Protein AF-A0A2I0QP39-F1 (afdb_monomer)

Nearest PDB structures (foldseek):
  2h18-assembly1_A  TM=4.567E-01  e=7.850E-03  Homo sapiens
  7xp5-assembly1_A  TM=3.248E-01  e=1.687E-01  Homo sapiens

Radius of gyration: 17.09 Å; Cα contacts (8 Å, |Δi|>4): 300; chains: 1; bounding box: 46×35×45 Å

pLDDT: mean 78.85, std 11.52, range [40.78, 92.69]

Sequence (200 aa):
MNQNFVKNLIIVEGNSDEEILKEILEKEGFQERKEESKETFIRGNFQFFVFLPSKASKGGKSQVFKYIDKTVYGDIGEYKNIILLVDYDNSKKEEDELKSKIDKINIKIKNKKDCRIQVCFAKQEIEAWLFGCFDNIIKDHPDPDKVTKPSETLENYYRKKLNATYNKTVDGKIIAKRNKLEHFRYSKSFKNFEKILENL

Secondary structure (DSSP, 8-state):
-----EEEEEE-SSHHHHHHHHHHHHHTTPEEEEETTEEEEEETTEEEEEE-S-SSS---HHHHHHHHHHHTTTTGGG-SEEEEEEE--S-HHHHHHHHHHHHHHHHHHHTT-S-EEEEEEESSHHHHHHHHT-HHHHTT-S-GGG-S-HHHHHHHHHHHHHSS---IIIIIHHHHHHS-HHHHTTSHHHHHHHHHHHT-

Solvent-accessible surface area (backbone atoms only — not comparable to full-atom values): 11017 Å² total; per-residue (Å²): 131,87,80,83,55,51,33,30,38,37,38,36,44,39,74,46,53,47,54,27,46,50,43,48,42,44,73,75,62,30,44,81,44,94,48,103,86,47,53,30,35,37,48,92,62,36,33,35,34,58,43,64,71,42,90,87,48,91,46,39,69,71,42,49,51,50,42,51,69,58,38,70,76,72,61,55,80,67,26,48,35,37,38,38,48,49,64,28,85,85,36,70,67,50,47,52,54,51,51,54,50,51,51,57,49,48,62,61,38,64,80,74,45,92,46,46,81,44,74,53,72,31,52,48,46,66,47,14,28,60,47,26,61,34,69,80,55,30,74,82,41,74,51,30,63,70,49,88,52,44,65,63,51,49,30,52,47,29,40,76,75,66,74,38,83,67,43,61,65,64,49,41,36,50,51,41,61,75,49,60,72,75,32,30,58,50,8,63,59,45,47,52,51,51,51,50,70,71,72,106

Foldseek 3Di:
DDQQAQEEEEEEFAPLLLLLVVLVLVLVVWDWDDDPPFTWTDDDRHIYTYDYLDPPDGGHPVSVLVCLVVCLPPCQQSHQEYEYEHADQLDPVSVVVVVVSQVVSCVSVVVPHNHYYHYQYANRQLLLLLLLLDPVSCVVVQESRPPNCSQVVVQVCCCVPVVDGDDSNPVSSVSSNPGHLVSSVSYPSSVVVSVVVVVD

Mean predicted aligned error: 7.65 Å

Structure (mmCIF, N/CA/C/O backbone):
data_AF-A0A2I0QP39-F1
#
_entry.id   AF-A0A2I0QP39-F1
#
loop_
_atom_site.group_PDB
_atom_site.id
_atom_site.type_symbol
_atom_site.label_atom_id
_atom_site.label_alt_id
_atom_site.label_comp_id
_atom_site.label_asym_id
_atom_site.label_entity_id
_atom_site.label_seq_id
_atom_site.pdbx_PDB_ins_code
_atom_site.Cartn_x
_atom_site.Cartn_y
_atom_site.Cartn_z
_atom_site.occupancy
_atom_site.B_iso_or_equiv
_atom_site.auth_seq_id
_atom_site.auth_comp_id
_atom_site.auth_asym_id
_atom_site.auth_atom_id
_atom_site.pdbx_PDB_model_num
ATOM 1 N N . MET A 1 1 ? -27.630 18.041 6.151 1.00 40.78 1 MET A N 1
ATOM 2 C CA . MET A 1 1 ? -27.763 16.685 6.727 1.00 40.78 1 MET A CA 1
ATOM 3 C C . MET A 1 1 ? -26.360 16.144 6.933 1.00 40.78 1 MET A C 1
ATOM 5 O O . MET A 1 1 ? -25.632 16.064 5.952 1.00 40.78 1 MET A O 1
ATOM 9 N N . ASN A 1 2 ? -25.957 15.835 8.167 1.00 50.34 2 ASN A N 1
ATOM 10 C CA . ASN A 1 2 ? -24.684 15.154 8.408 1.00 50.34 2 ASN A CA 1
ATOM 11 C C . ASN A 1 2 ? -24.853 13.697 7.969 1.00 50.34 2 ASN A C 1
ATOM 13 O O . ASN A 1 2 ? -25.593 12.948 8.602 1.00 50.34 2 ASN A O 1
ATOM 17 N N . GLN A 1 3 ? -24.235 13.311 6.852 1.00 64.50 3 GLN A N 1
ATOM 18 C CA . GLN A 1 3 ? -24.112 11.898 6.503 1.00 64.50 3 GLN A CA 1
ATOM 19 C C . GLN A 1 3 ? -23.247 11.222 7.572 1.00 64.50 3 GLN A C 1
ATOM 21 O O . GLN A 1 3 ? -22.109 11.625 7.800 1.00 64.50 3 GLN A O 1
ATOM 26 N N . ASN A 1 4 ? -23.796 10.205 8.238 1.00 79.94 4 ASN A N 1
ATOM 27 C CA . ASN A 1 4 ? -23.022 9.352 9.132 1.00 79.94 4 ASN A CA 1
ATOM 28 C C . ASN A 1 4 ? -22.201 8.384 8.278 1.00 79.94 4 ASN A C 1
ATOM 30 O O . ASN A 1 4 ? -22.722 7.373 7.808 1.00 79.94 4 ASN A O 1
ATOM 34 N N . PHE A 1 5 ? -20.933 8.715 8.053 1.00 85.38 5 PHE A N 1
ATOM 35 C CA . PHE A 1 5 ? -20.010 7.833 7.351 1.00 85.38 5 PHE A CA 1
ATOM 36 C C . PHE A 1 5 ? -19.530 6.690 8.246 1.00 85.38 5 PHE A C 1
ATOM 38 O O . PHE A 1 5 ? -19.272 6.872 9.439 1.00 85.38 5 PHE A O 1
ATOM 45 N N . VAL A 1 6 ? -19.333 5.518 7.642 1.00 86.88 6 VAL A N 1
ATOM 46 C CA . VAL A 1 6 ? -18.533 4.450 8.244 1.00 86.88 6 VAL A CA 1
ATOM 47 C C . VAL A 1 6 ? -17.067 4.840 8.084 1.00 86.88 6 VAL A C 1
ATOM 49 O O . VAL A 1 6 ? -16.529 4.837 6.975 1.00 86.88 6 VAL A O 1
ATOM 52 N N . LYS A 1 7 ? -16.433 5.219 9.196 1.00 87.06 7 LYS A N 1
ATOM 53 C CA . LYS A 1 7 ? -15.039 5.667 9.218 1.00 87.06 7 LYS A CA 1
ATOM 54 C C . LYS A 1 7 ? -14.086 4.474 9.172 1.00 87.06 7 LYS A C 1
ATOM 56 O O . LYS A 1 7 ? -14.200 3.554 9.980 1.00 87.06 7 LYS A O 1
ATOM 61 N N . ASN A 1 8 ? -13.107 4.524 8.282 1.00 87.12 8 ASN A N 1
ATOM 62 C CA . ASN A 1 8 ? -12.030 3.553 8.133 1.00 87.12 8 ASN A CA 1
ATOM 63 C C . ASN A 1 8 ? -10.685 4.287 8.125 1.00 87.12 8 ASN A C 1
ATOM 65 O O . ASN A 1 8 ? -10.598 5.424 7.670 1.00 87.12 8 ASN A O 1
ATOM 69 N N . LEU A 1 9 ? -9.633 3.646 8.614 1.00 85.81 9 LEU A N 1
ATOM 70 C CA . LEU A 1 9 ? -8.285 4.211 8.659 1.00 85.81 9 LEU A CA 1
ATOM 71 C C . LEU A 1 9 ? -7.343 3.330 7.844 1.00 85.81 9 LEU A C 1
ATOM 73 O O . LEU A 1 9 ? -7.313 2.124 8.061 1.00 85.81 9 LEU A O 1
ATOM 77 N N . ILE A 1 10 ? -6.560 3.920 6.947 1.00 87.00 10 ILE A N 1
ATOM 78 C CA . ILE A 1 10 ? -5.439 3.257 6.279 1.00 87.00 10 ILE A CA 1
ATOM 79 C C . ILE A 1 10 ? -4.153 3.881 6.807 1.00 87.00 10 ILE A C 1
ATOM 81 O O . ILE A 1 10 ? -3.990 5.099 6.765 1.00 87.00 10 ILE A O 1
ATOM 85 N N . ILE A 1 11 ? -3.245 3.055 7.318 1.00 83.19 11 ILE A N 1
ATOM 86 C CA . ILE A 1 11 ? -1.945 3.494 7.824 1.00 83.19 11 ILE A CA 1
ATOM 87 C C . ILE A 1 11 ? -0.861 2.986 6.882 1.00 83.19 11 ILE A C 1
ATOM 89 O O . ILE A 1 11 ? -0.798 1.787 6.608 1.00 83.19 11 ILE A O 1
ATOM 93 N N . VAL A 1 12 ? -0.010 3.902 6.424 1.00 83.00 12 VAL A N 1
ATOM 94 C CA . VAL A 1 12 ? 1.112 3.632 5.513 1.00 83.00 12 VAL A CA 1
ATOM 95 C C . VAL A 1 12 ? 2.451 3.963 6.173 1.00 83.00 12 VAL A C 1
ATOM 97 O O . VAL A 1 12 ? 2.505 4.725 7.143 1.00 83.00 12 VAL A O 1
ATOM 100 N N . GLU A 1 13 ? 3.541 3.378 5.673 1.00 78.38 13 GLU A N 1
ATOM 101 C CA . GLU A 1 13 ? 4.876 3.534 6.260 1.00 78.38 13 GLU A CA 1
ATOM 102 C C . GLU A 1 13 ? 5.578 4.831 5.837 1.00 78.38 13 GLU A C 1
ATOM 104 O O . GLU A 1 13 ? 6.183 5.498 6.685 1.00 78.38 13 GLU A O 1
ATOM 109 N N . GLY A 1 14 ? 5.511 5.187 4.551 1.00 81.06 14 GLY A N 1
ATOM 110 C CA . GLY A 1 14 ? 6.258 6.308 3.979 1.00 81.06 14 GLY A CA 1
ATOM 111 C C . GLY A 1 14 ? 5.428 7.262 3.117 1.00 81.06 14 GLY A C 1
ATOM 112 O O . GLY A 1 14 ? 4.390 6.899 2.572 1.00 81.06 14 GLY A O 1
ATOM 113 N N . ASN A 1 15 ? 5.944 8.485 2.933 1.00 83.12 15 ASN A N 1
ATOM 114 C CA . ASN A 1 15 ? 5.341 9.517 2.070 1.00 83.12 15 ASN A CA 1
ATOM 115 C C . ASN A 1 15 ? 5.080 9.012 0.639 1.00 83.12 15 ASN A C 1
ATOM 117 O O . ASN A 1 15 ? 4.078 9.357 0.025 1.00 83.12 15 ASN A O 1
ATOM 121 N N . SER A 1 16 ? 5.999 8.215 0.082 1.00 86.00 16 SER A N 1
ATOM 122 C CA . SER A 1 16 ? 5.834 7.644 -1.258 1.00 86.00 16 SER A CA 1
ATOM 123 C C . SER A 1 16 ? 4.628 6.717 -1.337 1.00 86.00 16 SER A C 1
ATOM 125 O O . SER A 1 16 ? 3.907 6.735 -2.326 1.00 86.00 16 SER A O 1
ATOM 127 N N . ASP A 1 17 ? 4.415 5.917 -0.296 1.00 86.81 17 ASP A N 1
ATOM 128 C CA . ASP A 1 17 ? 3.359 4.908 -0.249 1.00 86.81 17 ASP A CA 1
ATOM 129 C C . ASP A 1 17 ? 2.009 5.596 -0.130 1.00 86.81 17 ASP A C 1
ATOM 131 O O . ASP A 1 17 ? 1.069 5.217 -0.817 1.00 86.81 17 ASP A O 1
ATOM 135 N N . GLU A 1 18 ? 1.956 6.655 0.685 1.00 86.75 18 GLU A N 1
ATOM 136 C CA . GLU A 1 18 ? 0.819 7.563 0.790 1.00 86.75 18 GLU A CA 1
ATOM 137 C C . GLU A 1 18 ? 0.436 8.097 -0.596 1.00 86.75 18 GLU A C 1
ATOM 139 O O . GLU A 1 18 ? -0.671 7.852 -1.059 1.00 86.75 18 GLU A O 1
ATOM 144 N N . GLU A 1 19 ? 1.361 8.750 -1.305 1.00 88.25 19 GLU A N 1
ATOM 145 C CA . GLU A 1 19 ? 1.095 9.344 -2.623 1.00 88.25 19 GLU A CA 1
ATOM 146 C C . GLU A 1 19 ? 0.688 8.314 -3.687 1.00 88.25 19 GLU A C 1
ATOM 148 O O . GLU A 1 19 ? -0.198 8.584 -4.498 1.00 88.25 19 GLU A O 1
ATOM 153 N N . ILE A 1 20 ? 1.309 7.132 -3.690 1.00 90.50 20 ILE A N 1
ATOM 154 C CA . ILE A 1 20 ? 0.964 6.045 -4.617 1.00 90.50 20 ILE A CA 1
ATOM 155 C C . ILE A 1 20 ? -0.424 5.484 -4.298 1.00 90.50 20 ILE A C 1
ATOM 157 O O . ILE A 1 20 ? -1.222 5.251 -5.208 1.00 90.50 20 ILE A O 1
ATOM 161 N N . LEU A 1 21 ? -0.732 5.296 -3.014 1.00 89.81 21 LEU A N 1
ATOM 162 C CA . LEU A 1 21 ? -2.026 4.802 -2.565 1.00 89.81 21 LEU A CA 1
ATOM 163 C C . LEU A 1 21 ? -3.158 5.754 -2.960 1.00 89.81 21 LEU A C 1
ATOM 165 O O . LEU A 1 21 ? -4.212 5.276 -3.368 1.00 89.81 21 LEU A O 1
ATOM 169 N N . LYS A 1 22 ? -2.957 7.076 -2.898 1.00 89.44 22 LYS A N 1
ATOM 170 C CA . LYS A 1 22 ? -3.973 8.055 -3.338 1.00 89.44 22 LYS A CA 1
ATOM 171 C C . LYS A 1 22 ? -4.373 7.840 -4.791 1.00 89.44 22 LYS A C 1
ATOM 173 O O . LYS A 1 22 ? -5.557 7.726 -5.086 1.00 89.44 22 LYS A O 1
ATOM 178 N N . GLU A 1 23 ? -3.388 7.716 -5.681 1.00 91.31 23 GLU A N 1
ATOM 179 C CA . GLU A 1 23 ? -3.634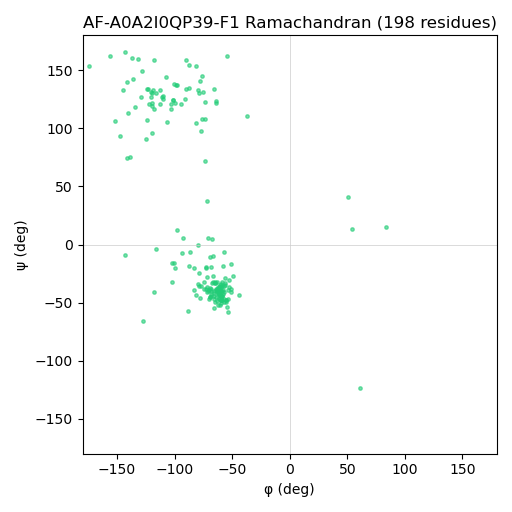 7.486 -7.112 1.00 91.31 23 GLU A CA 1
ATOM 180 C C . GLU A 1 23 ? -4.394 6.168 -7.346 1.00 91.31 23 GLU A C 1
ATOM 182 O O . GLU A 1 23 ? -5.229 6.073 -8.245 1.00 91.31 23 GLU A O 1
ATOM 187 N N . ILE A 1 24 ? -4.134 5.144 -6.527 1.00 90.62 24 ILE A N 1
ATOM 188 C CA . ILE A 1 24 ? -4.859 3.867 -6.566 1.00 90.62 24 ILE A CA 1
ATOM 189 C C . ILE A 1 24 ? -6.299 4.033 -6.062 1.00 90.62 24 ILE A C 1
ATOM 191 O O . ILE A 1 24 ? -7.228 3.569 -6.721 1.00 90.62 24 ILE A O 1
ATOM 195 N N . LEU A 1 25 ? -6.509 4.708 -4.930 1.00 90.25 25 LEU A N 1
ATOM 196 C CA . LEU A 1 25 ? -7.843 4.943 -4.369 1.00 90.25 25 LEU A CA 1
ATOM 197 C C . LEU A 1 25 ? -8.718 5.757 -5.331 1.00 90.25 25 LEU A C 1
ATOM 199 O O . LEU A 1 25 ? -9.873 5.408 -5.558 1.00 90.25 25 LEU A O 1
ATOM 203 N N . GLU A 1 26 ? -8.183 6.793 -5.970 1.00 90.38 26 GLU A N 1
ATOM 204 C CA . GLU A 1 26 ? -8.934 7.547 -6.982 1.00 90.38 26 GLU A CA 1
ATOM 205 C C . GLU A 1 26 ? -9.389 6.655 -8.147 1.00 90.38 26 GLU A C 1
ATOM 207 O O . GLU A 1 26 ? -10.530 6.753 -8.606 1.00 90.38 26 GLU A O 1
ATOM 212 N N . LYS A 1 27 ? -8.540 5.719 -8.592 1.00 90.06 27 LYS A N 1
ATOM 213 C CA . LYS A 1 27 ? -8.901 4.743 -9.634 1.00 90.06 27 LYS A CA 1
ATOM 214 C C . LYS A 1 27 ? -9.963 3.747 -9.186 1.00 90.06 27 LYS A C 1
ATOM 216 O O . LYS A 1 27 ? -10.789 3.351 -10.002 1.00 90.06 27 LYS A O 1
ATOM 221 N N . GLU A 1 28 ? -9.964 3.380 -7.909 1.00 86.69 28 GLU A N 1
ATOM 222 C CA . GLU A 1 28 ? -10.998 2.566 -7.249 1.00 86.69 28 GLU A CA 1
ATOM 223 C C . GLU A 1 28 ? -12.335 3.319 -7.057 1.00 86.69 28 GLU A C 1
ATOM 225 O O . GLU A 1 28 ? -13.272 2.814 -6.424 1.00 86.69 28 GLU A O 1
ATOM 230 N N . GLY A 1 29 ? -12.439 4.538 -7.601 1.00 87.44 29 GLY A N 1
ATOM 231 C CA . GLY A 1 29 ? -13.645 5.361 -7.593 1.00 87.44 29 GLY A CA 1
ATOM 232 C C . GLY A 1 29 ? -13.833 6.170 -6.313 1.00 87.44 29 GLY A C 1
ATOM 233 O O . GLY A 1 29 ? -14.935 6.665 -6.067 1.00 87.44 29 GLY A O 1
ATOM 234 N N . PHE A 1 30 ? -12.795 6.300 -5.484 1.00 89.50 30 PHE A N 1
ATOM 235 C CA . PHE A 1 30 ? -12.841 7.164 -4.313 1.00 89.50 30 PHE A CA 1
ATOM 236 C C . PHE A 1 30 ? -12.662 8.630 -4.705 1.00 89.50 30 PHE A C 1
ATOM 238 O O . PHE A 1 30 ? -11.846 8.974 -5.554 1.00 89.50 30 PHE A O 1
ATOM 245 N N . GLN A 1 31 ? -13.409 9.510 -4.045 1.00 88.31 31 GLN A N 1
ATOM 246 C CA . GLN A 1 31 ? -13.281 10.954 -4.206 1.00 88.31 31 GLN A CA 1
ATOM 247 C C . GLN A 1 31 ? -12.499 11.538 -3.033 1.00 88.31 31 GLN A C 1
ATOM 249 O O . GLN A 1 31 ? -12.894 11.357 -1.878 1.00 88.31 31 GLN A O 1
ATOM 254 N N . GLU A 1 32 ? -11.413 12.252 -3.326 1.00 86.38 32 GLU A N 1
ATOM 255 C CA . GLU A 1 32 ? -10.667 13.000 -2.315 1.00 86.38 32 GLU A CA 1
ATOM 256 C C . GLU A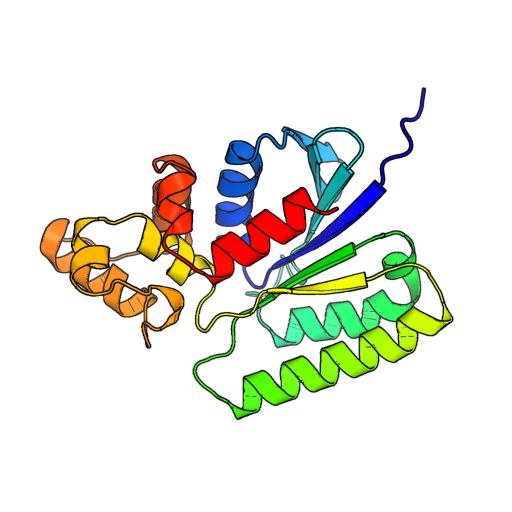 1 32 ? -11.529 14.151 -1.760 1.00 86.38 32 GLU A C 1
ATOM 258 O O . GLU A 1 32 ? -12.143 14.927 -2.499 1.00 86.38 32 GLU A O 1
ATOM 263 N N . ARG A 1 33 ? -11.550 14.288 -0.434 1.00 83.19 33 ARG A N 1
ATOM 264 C CA . ARG A 1 33 ? -12.023 15.470 0.284 1.00 83.19 33 ARG A CA 1
ATOM 265 C C . ARG A 1 33 ? -10.904 16.030 1.144 1.00 83.19 33 ARG A C 1
ATOM 267 O O . ARG A 1 33 ? -10.332 15.341 1.988 1.00 83.19 33 ARG A O 1
ATOM 274 N N . LYS A 1 34 ? -10.642 17.322 0.963 1.00 71.00 34 LYS A N 1
ATOM 275 C CA . LYS A 1 34 ? -9.700 18.070 1.792 1.00 71.00 34 LYS A CA 1
ATOM 276 C C . LYS A 1 34 ? -10.395 18.494 3.083 1.00 71.00 34 LYS A C 1
ATOM 278 O O . LYS A 1 34 ? -11.199 19.421 3.071 1.00 71.00 34 LYS A O 1
ATOM 283 N N . GLU A 1 35 ? -10.085 17.808 4.177 1.00 67.12 35 GLU A N 1
ATOM 284 C CA . GLU A 1 35 ? -10.435 18.219 5.540 1.00 67.12 35 GLU A CA 1
ATOM 285 C C . GLU A 1 35 ? -9.162 18.699 6.260 1.00 67.12 35 GLU A C 1
ATOM 287 O O . GLU A 1 35 ? -8.077 18.167 6.030 1.00 67.12 35 GLU A O 1
ATOM 292 N N . GLU A 1 36 ? -9.282 19.717 7.120 1.00 55.94 36 GLU A N 1
ATOM 293 C CA . GLU A 1 36 ? -8.192 20.585 7.623 1.00 55.94 36 GLU A CA 1
ATOM 294 C C . GLU A 1 36 ? -7.016 19.881 8.341 1.00 55.94 36 GLU A C 1
ATOM 296 O O . GLU A 1 36 ? -6.017 20.525 8.655 1.00 55.94 36 GLU A O 1
ATOM 301 N N . SER A 1 37 ? -7.081 18.567 8.590 1.00 56.59 37 SER A N 1
ATOM 302 C CA . SER A 1 37 ? -5.998 17.819 9.252 1.00 56.59 37 SER A CA 1
ATOM 303 C C . SER A 1 37 ? -5.744 16.393 8.745 1.00 56.59 37 SER A C 1
ATOM 305 O O . SER A 1 37 ? -4.736 15.795 9.134 1.00 56.59 37 SER A O 1
ATOM 307 N N . LYS A 1 38 ? -6.609 15.831 7.888 1.00 64.31 38 LYS A N 1
ATOM 308 C CA . LYS A 1 38 ? -6.493 14.448 7.398 1.00 64.31 38 LYS A CA 1
ATOM 309 C C . LYS A 1 38 ? -6.965 14.347 5.954 1.00 64.31 38 LYS A C 1
ATOM 311 O O . LYS A 1 38 ? -8.039 14.833 5.601 1.00 64.31 38 LYS A O 1
ATOM 316 N N . GLU A 1 39 ? -6.173 13.672 5.136 1.00 74.88 39 GLU A N 1
ATOM 317 C CA . GLU A 1 39 ? -6.568 13.360 3.769 1.00 74.88 39 GLU A CA 1
ATOM 318 C C . GLU A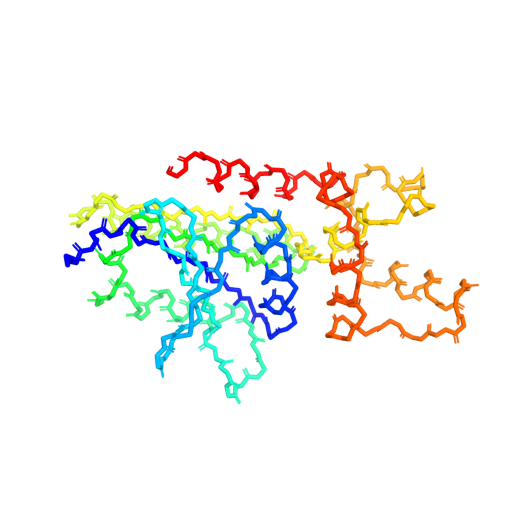 1 39 ? -7.623 12.265 3.798 1.00 74.88 39 GLU A C 1
ATOM 320 O O . GLU A 1 39 ? -7.440 11.199 4.398 1.00 74.88 39 GLU A O 1
ATOM 325 N N . THR A 1 40 ? -8.764 12.585 3.201 1.00 84.69 40 THR A N 1
ATOM 326 C CA . THR A 1 40 ? -9.989 11.815 3.348 1.00 84.69 40 THR A CA 1
ATOM 327 C C . THR A 1 40 ? -10.478 11.382 1.976 1.00 84.69 40 THR A C 1
ATOM 329 O O . THR A 1 40 ? -10.561 12.193 1.061 1.00 84.69 40 THR A O 1
ATOM 332 N N . PHE A 1 41 ? -10.844 10.114 1.840 1.00 88.38 41 PHE A N 1
ATOM 333 C CA . PHE A 1 41 ? -11.347 9.511 0.609 1.00 88.38 41 PHE A CA 1
ATOM 334 C C . PHE A 1 41 ? -12.747 8.955 0.845 1.00 88.38 41 PHE A C 1
ATOM 336 O O . PHE A 1 41 ? -12.983 8.250 1.826 1.00 88.38 41 PHE A O 1
ATOM 343 N N . ILE A 1 42 ? -13.689 9.268 -0.043 1.00 86.88 42 ILE A N 1
ATOM 344 C CA . ILE A 1 42 ? -15.091 8.860 0.099 1.00 86.88 42 ILE A CA 1
ATOM 345 C C . ILE A 1 42 ? -15.511 7.977 -1.070 1.00 86.88 42 ILE A C 1
ATOM 347 O O . ILE A 1 42 ? -15.297 8.328 -2.229 1.00 86.88 42 ILE A O 1
ATOM 351 N N . ARG A 1 43 ? -16.173 6.859 -0.757 1.00 87.88 43 ARG A N 1
ATOM 352 C CA . ARG A 1 43 ? -16.875 6.005 -1.726 1.00 87.88 43 ARG A CA 1
ATOM 353 C C . ARG A 1 43 ? -18.175 5.517 -1.098 1.00 87.88 43 ARG A C 1
ATOM 355 O O . ARG A 1 43 ? -18.157 4.770 -0.123 1.00 87.88 43 ARG A O 1
ATOM 362 N N . GLY A 1 44 ? -19.311 5.967 -1.631 1.00 86.56 44 GLY A N 1
ATOM 363 C CA . GLY A 1 44 ? -20.622 5.673 -1.046 1.00 86.56 44 GLY A CA 1
ATOM 364 C C . GLY A 1 44 ? -20.752 6.218 0.382 1.00 86.56 44 GLY A C 1
ATOM 365 O O . GLY A 1 44 ? -20.574 7.411 0.615 1.00 86.56 44 GLY A O 1
ATOM 366 N N . ASN A 1 45 ? -21.070 5.343 1.337 1.00 87.62 45 ASN A N 1
ATOM 367 C CA . ASN A 1 45 ? -21.194 5.651 2.767 1.00 87.62 45 ASN A CA 1
ATOM 368 C C . ASN A 1 45 ? -19.894 5.429 3.566 1.00 87.62 45 ASN A C 1
ATOM 370 O O . ASN A 1 45 ? -19.910 5.560 4.793 1.00 87.62 45 ASN A O 1
ATOM 374 N N . PHE A 1 46 ? -18.782 5.107 2.904 1.00 87.19 46 PHE A N 1
ATOM 375 C CA . PHE A 1 46 ? -17.492 4.890 3.552 1.00 87.19 46 PHE A CA 1
ATOM 376 C C . PHE A 1 46 ? -16.594 6.118 3.457 1.00 87.19 46 PHE A C 1
ATOM 378 O O . PHE A 1 46 ? -16.461 6.723 2.392 1.00 87.19 46 PHE A O 1
ATOM 385 N N . GLN A 1 47 ? -15.937 6.435 4.570 1.00 88.38 47 GLN A N 1
ATOM 386 C CA . GLN A 1 47 ? -14.938 7.493 4.680 1.00 88.38 47 GLN A CA 1
ATOM 387 C C . GLN A 1 47 ? -13.613 6.869 5.111 1.00 88.38 47 GLN A C 1
ATOM 389 O O . GLN A 1 47 ? -13.537 6.236 6.162 1.00 88.38 47 GLN A O 1
ATOM 394 N N . PHE A 1 48 ? -12.576 7.043 4.304 1.00 86.56 48 PHE A N 1
ATOM 395 C CA . PHE A 1 48 ? -11.240 6.518 4.548 1.00 86.56 48 PHE A CA 1
ATOM 396 C C . PHE A 1 48 ? -10.297 7.656 4.871 1.00 86.56 48 PHE A C 1
ATOM 398 O O . PHE A 1 48 ? -10.181 8.605 4.105 1.00 86.56 48 PHE A O 1
ATOM 405 N N . PHE A 1 49 ? -9.597 7.531 5.984 1.00 85.50 49 PHE A N 1
ATOM 406 C CA . PHE A 1 49 ? -8.521 8.432 6.351 1.00 85.50 49 PHE A CA 1
ATOM 407 C C . PHE A 1 49 ? -7.208 7.752 5.995 1.00 85.50 49 PHE A C 1
ATOM 409 O O . PHE A 1 49 ? -6.945 6.654 6.488 1.00 85.50 49 PHE A O 1
ATOM 416 N N . VAL A 1 50 ? -6.396 8.379 5.149 1.00 81.75 50 VAL A N 1
ATOM 417 C CA . VAL A 1 50 ? -5.024 7.919 4.915 1.00 81.75 50 VAL A CA 1
ATOM 418 C C . VAL A 1 50 ? -4.130 8.642 5.910 1.00 81.75 50 VAL A C 1
ATOM 420 O O . VAL A 1 50 ? -4.184 9.865 6.046 1.00 81.75 50 VAL A O 1
ATOM 423 N N . PHE A 1 51 ? -3.363 7.875 6.678 1.00 78.00 51 PHE A N 1
ATOM 424 C CA . PHE A 1 51 ? -2.561 8.406 7.763 1.00 78.00 51 PHE A CA 1
ATOM 425 C C . PHE A 1 51 ? -1.115 7.935 7.684 1.00 78.00 51 PHE A C 1
ATOM 427 O O . PHE A 1 51 ? -0.822 6.737 7.691 1.00 78.00 51 PHE A O 1
ATOM 434 N N . LEU A 1 52 ? -0.213 8.912 7.714 1.00 74.62 52 LEU A N 1
ATOM 435 C CA . LEU A 1 52 ? 1.212 8.706 7.879 1.00 74.62 52 LEU A CA 1
ATOM 436 C C . LEU A 1 52 ? 1.641 9.047 9.325 1.00 74.62 52 LEU A C 1
ATOM 438 O O . LEU A 1 52 ? 1.577 10.215 9.722 1.00 74.62 52 LEU A O 1
ATOM 442 N N . PRO A 1 53 ? 2.146 8.073 10.108 1.00 60.75 53 PRO A N 1
ATOM 443 C CA . PRO A 1 53 ? 2.526 8.240 11.519 1.00 60.75 53 PRO A CA 1
ATOM 444 C C . PRO A 1 53 ? 3.574 9.302 11.836 1.00 60.75 53 PRO A C 1
ATOM 446 O O . PRO A 1 53 ? 3.684 9.720 12.989 1.00 60.75 53 PRO A O 1
ATOM 449 N N . SER A 1 54 ? 4.347 9.752 10.849 1.00 61.75 54 SER A N 1
ATOM 450 C CA . SER A 1 54 ? 5.239 10.894 11.008 1.00 61.75 54 SER A CA 1
ATOM 451 C C . SER A 1 54 ? 5.441 11.607 9.678 1.00 61.75 54 SER A C 1
ATOM 453 O O . SER A 1 54 ? 6.179 11.132 8.821 1.00 61.75 54 SER A O 1
ATOM 455 N N . LYS A 1 55 ? 4.829 12.786 9.521 1.00 57.31 55 LYS A N 1
ATOM 456 C CA . LYS A 1 55 ? 5.153 13.700 8.411 1.00 57.31 55 LYS A CA 1
ATOM 457 C C . LYS A 1 55 ? 6.522 14.382 8.593 1.00 57.31 55 LYS A C 1
ATOM 459 O O . LYS A 1 55 ? 7.097 14.859 7.622 1.00 57.31 55 LYS A O 1
ATOM 464 N N . ALA A 1 56 ? 7.052 14.428 9.824 1.00 47.12 56 ALA A N 1
ATOM 465 C CA . ALA A 1 56 ? 8.245 15.205 10.191 1.00 47.12 56 ALA A CA 1
ATOM 466 C C . ALA A 1 56 ? 9.551 14.389 10.278 1.00 47.12 56 ALA A C 1
ATOM 468 O O . ALA A 1 56 ? 10.639 14.953 10.195 1.00 47.12 56 ALA A O 1
ATOM 469 N N . SER A 1 57 ? 9.476 13.068 10.437 1.00 46.66 57 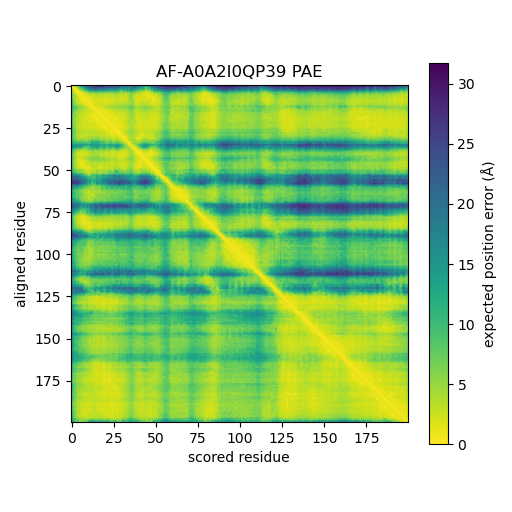SER A N 1
ATOM 470 C CA . SER A 1 57 ? 10.637 12.177 10.393 1.00 46.66 57 SER A CA 1
ATOM 471 C C . SER A 1 57 ? 10.390 11.113 9.341 1.00 46.66 57 SER A C 1
ATOM 473 O O . SER A 1 57 ? 9.297 10.560 9.300 1.00 46.66 57 SER A O 1
ATOM 475 N N . LYS A 1 58 ? 11.393 10.861 8.485 1.00 48.78 58 LYS A N 1
ATOM 476 C CA . LYS A 1 58 ? 11.393 9.781 7.487 1.00 48.78 58 LYS A CA 1
ATOM 477 C C . LYS A 1 58 ? 10.705 8.558 8.103 1.00 48.78 58 LYS A C 1
ATOM 479 O O . LYS A 1 58 ? 11.198 8.035 9.104 1.00 48.78 58 LYS A O 1
ATOM 484 N N . GLY A 1 59 ? 9.519 8.240 7.584 1.00 55.38 59 GLY A N 1
ATOM 485 C CA . GLY A 1 59 ? 8.637 7.217 8.127 1.00 55.38 59 GLY A CA 1
ATOM 486 C C . GLY A 1 59 ? 9.336 5.866 8.262 1.00 55.38 59 GLY A C 1
ATOM 487 O O . GLY A 1 59 ? 10.414 5.644 7.711 1.00 55.38 59 GLY A O 1
ATOM 488 N N . GLY A 1 60 ? 8.745 4.990 9.067 1.00 64.31 60 GLY A N 1
ATOM 489 C CA . GLY A 1 60 ? 9.292 3.663 9.304 1.00 64.31 60 GLY A CA 1
ATOM 490 C C . GLY A 1 60 ? 8.361 2.804 10.146 1.00 64.31 60 GLY A C 1
ATOM 491 O O . GLY A 1 60 ? 7.618 3.323 10.989 1.00 64.31 60 GLY A O 1
ATOM 492 N N . LYS A 1 61 ? 8.452 1.482 9.984 1.00 70.12 61 LYS A N 1
ATOM 493 C CA . LYS A 1 61 ? 7.645 0.472 10.708 1.00 70.12 61 LYS A CA 1
ATOM 494 C C . LYS A 1 61 ? 7.524 0.757 12.202 1.00 70.12 61 LYS A C 1
ATOM 496 O O . LYS A 1 61 ? 6.441 0.691 12.775 1.00 70.12 61 LYS A O 1
ATOM 501 N N . SER A 1 62 ? 8.622 1.148 12.853 1.00 70.62 62 SER A N 1
ATOM 502 C CA . SER A 1 62 ? 8.623 1.462 14.291 1.00 70.62 62 SER A CA 1
ATOM 503 C C . SER A 1 62 ? 7.658 2.594 14.681 1.00 70.62 62 SER A C 1
ATOM 505 O O . SER A 1 62 ? 7.096 2.557 15.775 1.00 70.62 62 SER A O 1
ATOM 507 N N . GLN A 1 63 ? 7.434 3.577 13.804 1.00 73.31 63 GLN A N 1
ATOM 508 C CA . GLN A 1 63 ? 6.501 4.682 14.037 1.00 73.31 63 GLN A CA 1
ATOM 509 C C . GLN A 1 63 ? 5.053 4.264 13.800 1.00 73.31 63 GLN A C 1
ATOM 511 O O . GLN A 1 63 ? 4.192 4.675 14.573 1.00 73.31 63 GLN A O 1
ATOM 516 N N . VAL A 1 64 ? 4.790 3.391 12.819 1.00 74.50 64 VAL A N 1
ATOM 517 C CA . VAL A 1 64 ? 3.473 2.756 12.634 1.00 74.50 64 VAL A CA 1
ATOM 518 C C . VAL A 1 64 ? 3.051 2.051 13.920 1.00 74.50 64 VAL A C 1
ATOM 520 O O . VAL A 1 64 ? 1.981 2.335 14.451 1.00 74.50 64 VAL A O 1
ATOM 523 N N . PHE A 1 65 ? 3.924 1.227 14.507 1.00 72.50 65 PHE A N 1
ATOM 524 C CA . PHE A 1 65 ? 3.597 0.537 15.761 1.00 72.50 65 PHE A CA 1
ATOM 525 C C . PHE A 1 65 ? 3.491 1.466 16.959 1.00 72.50 65 PHE A C 1
ATOM 527 O O . PHE A 1 65 ? 2.566 1.305 17.744 1.00 72.50 65 PHE A O 1
ATOM 534 N N . LYS A 1 66 ? 4.372 2.465 17.091 1.00 73.50 66 LYS A N 1
ATOM 535 C CA . LYS A 1 66 ? 4.231 3.478 18.149 1.00 73.50 66 LYS A CA 1
ATOM 536 C C . LYS A 1 66 ? 2.910 4.227 18.035 1.00 73.50 66 LYS A C 1
ATOM 538 O O . LYS A 1 66 ? 2.307 4.521 19.062 1.00 73.50 66 LYS A O 1
ATOM 543 N N . TYR A 1 67 ? 2.480 4.552 16.817 1.00 72.62 67 TYR A N 1
ATOM 544 C CA . TYR A 1 67 ? 1.189 5.180 16.590 1.00 72.62 67 TYR A CA 1
ATOM 545 C C . TYR A 1 67 ? 0.070 4.232 16.976 1.00 72.62 67 TYR A C 1
ATOM 547 O O . TYR A 1 67 ? -0.766 4.625 17.769 1.00 72.62 67 TYR A O 1
ATOM 555 N N . ILE A 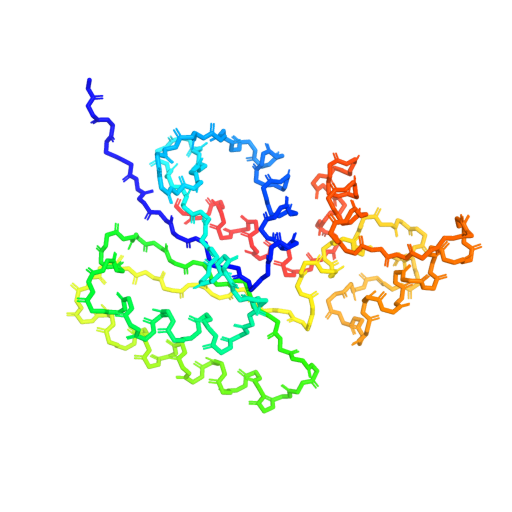1 68 ? 0.071 2.979 16.522 1.00 70.69 68 ILE A N 1
ATOM 556 C CA . ILE A 1 68 ? -0.986 2.047 16.917 1.00 70.69 68 ILE A CA 1
ATOM 557 C C . ILE A 1 68 ? -1.000 1.879 18.444 1.00 70.69 68 ILE A C 1
ATOM 559 O O . ILE A 1 68 ? -2.040 2.088 19.052 1.00 70.69 68 ILE A O 1
ATOM 563 N N . ASP A 1 69 ? 0.141 1.647 19.096 1.00 68.56 69 ASP A N 1
ATOM 564 C CA . ASP A 1 69 ? 0.232 1.506 20.557 1.00 68.56 69 ASP A CA 1
ATOM 565 C C . ASP A 1 69 ? -0.243 2.753 21.328 1.00 68.56 69 ASP A C 1
ATOM 567 O O . ASP A 1 69 ? -0.858 2.614 22.387 1.00 68.56 69 ASP A O 1
ATOM 571 N N . LYS A 1 70 ? 0.013 3.969 20.818 1.00 67.75 70 LYS A N 1
ATOM 572 C CA . LYS A 1 70 ? -0.455 5.230 21.426 1.00 67.75 70 LYS A CA 1
ATOM 573 C C . LYS A 1 70 ? -1.933 5.509 21.130 1.00 67.75 70 LYS A C 1
ATOM 575 O O . LYS A 1 70 ? -2.689 5.845 22.038 1.00 67.75 70 LYS A O 1
ATOM 580 N N . THR A 1 71 ? -2.353 5.350 19.878 1.00 58.53 71 THR A N 1
ATOM 581 C CA . THR A 1 71 ? -3.710 5.630 19.377 1.00 58.53 71 THR A CA 1
ATOM 582 C C . THR A 1 71 ? -4.722 4.580 19.845 1.00 58.53 71 THR A C 1
ATOM 584 O O . THR A 1 71 ? -5.911 4.883 19.941 1.00 58.53 71 THR A O 1
ATOM 587 N N . VAL A 1 72 ? -4.265 3.390 20.266 1.00 53.03 72 VAL A N 1
ATOM 588 C CA . VAL A 1 72 ? -5.057 2.366 20.984 1.00 53.03 72 VAL A CA 1
ATOM 589 C C . VAL A 1 72 ? -5.807 2.921 22.207 1.00 53.03 72 VAL A C 1
ATOM 591 O O . VAL A 1 72 ? -6.772 2.293 22.647 1.00 53.03 72 VAL A O 1
ATOM 594 N N . TYR A 1 73 ? -5.458 4.102 22.729 1.00 52.78 73 TYR A N 1
ATOM 595 C CA . TYR A 1 73 ? -6.111 4.665 23.914 1.00 52.78 73 TYR A CA 1
ATOM 596 C C . TYR A 1 73 ? -7.183 5.745 23.667 1.00 52.78 73 TYR A C 1
ATOM 598 O O . TYR A 1 73 ? -7.976 5.964 24.579 1.00 52.78 73 TYR A O 1
ATOM 606 N N . GLY A 1 74 ? -7.279 6.364 22.480 1.00 57.16 74 GLY A N 1
ATOM 607 C CA . GLY A 1 74 ? -8.233 7.465 22.222 1.00 57.16 74 GLY A CA 1
ATOM 608 C C . GLY A 1 74 ? -9.127 7.259 20.995 1.00 57.16 74 GLY A C 1
ATOM 609 O O . GLY A 1 74 ? -10.331 7.045 21.132 1.00 57.16 74 GLY A O 1
ATOM 610 N N . ASP A 1 75 ? -8.525 7.251 19.801 1.00 61.59 75 ASP A N 1
ATOM 611 C CA . ASP A 1 75 ? -9.261 7.487 18.545 1.00 61.59 75 ASP A CA 1
ATOM 612 C C . ASP A 1 75 ? -9.566 6.221 17.732 1.00 61.59 75 ASP A C 1
ATOM 614 O O . ASP A 1 75 ? -10.431 6.246 16.859 1.00 61.59 75 ASP A O 1
ATOM 618 N N . ILE A 1 76 ? -8.901 5.086 18.001 1.00 64.19 76 ILE A N 1
ATOM 619 C CA . ILE A 1 76 ? -9.137 3.831 17.252 1.00 64.19 76 ILE A CA 1
ATOM 620 C C . ILE A 1 76 ? -10.606 3.409 17.307 1.00 64.19 76 ILE A C 1
ATOM 622 O O . ILE A 1 76 ? -11.144 2.862 16.348 1.00 64.19 76 ILE A O 1
ATOM 626 N N . GLY A 1 77 ? -11.273 3.707 18.420 1.00 63.66 77 GLY A N 1
ATOM 627 C CA . GLY A 1 77 ? -12.673 3.378 18.589 1.00 63.66 77 GLY A CA 1
ATOM 628 C C . GLY A 1 77 ? -13.635 4.137 17.669 1.00 63.66 77 GLY A C 1
ATOM 629 O O . GLY A 1 77 ? -14.825 3.826 17.673 1.00 63.66 77 GLY A O 1
ATOM 630 N N . GLU A 1 78 ? -13.184 5.150 16.941 1.00 75.44 78 GLU A N 1
ATOM 631 C CA . GLU A 1 78 ? -14.018 5.839 15.955 1.00 75.44 78 GLU A CA 1
ATOM 632 C C . GLU A 1 78 ? -14.067 5.117 14.608 1.00 75.44 78 GLU A C 1
ATOM 634 O O . GLU A 1 78 ? -14.993 5.353 13.833 1.00 75.44 78 GLU A O 1
ATOM 639 N N . TYR A 1 79 ? -13.098 4.241 14.330 1.00 80.25 79 TYR A N 1
ATOM 640 C CA . TYR A 1 79 ? -12.989 3.551 13.052 1.00 80.25 79 TYR A CA 1
ATOM 641 C C . TYR A 1 79 ? -13.599 2.151 13.138 1.00 80.25 79 TYR A C 1
ATOM 643 O O . TYR A 1 79 ? -13.390 1.410 14.099 1.00 80.25 79 TYR A O 1
ATOM 651 N N . LYS A 1 80 ? -14.351 1.772 12.105 1.00 82.88 80 LYS A N 1
ATOM 652 C CA . LYS A 1 80 ? -14.877 0.415 11.934 1.00 82.88 80 LYS A CA 1
ATOM 653 C C . LYS A 1 80 ? -13.766 -0.542 11.510 1.00 82.88 80 LYS A C 1
ATOM 655 O O . LYS A 1 80 ? -13.719 -1.678 11.982 1.00 82.88 80 LYS A O 1
ATOM 660 N N . ASN A 1 81 ? -12.860 -0.070 10.652 1.00 83.25 81 ASN A N 1
ATOM 661 C CA . ASN A 1 81 ? -11.731 -0.849 10.164 1.00 83.25 81 ASN A CA 1
ATOM 662 C C . ASN A 1 81 ? -10.442 -0.032 10.172 1.00 83.25 81 ASN A C 1
ATOM 664 O O . ASN A 1 81 ? -10.441 1.153 9.835 1.00 83.25 81 ASN A O 1
ATOM 668 N N . ILE A 1 82 ? -9.344 -0.699 10.515 1.00 82.56 82 ILE A N 1
ATOM 669 C CA . ILE A 1 82 ? -7.987 -0.174 10.381 1.00 82.56 82 ILE A CA 1
ATOM 670 C C . ILE A 1 82 ? -7.229 -1.106 9.445 1.00 82.56 82 ILE A C 1
ATOM 672 O O . ILE A 1 82 ? -7.083 -2.287 9.748 1.00 82.56 82 ILE A O 1
ATOM 676 N N . ILE A 1 83 ? -6.761 -0.572 8.324 1.00 84.44 83 ILE A N 1
ATOM 677 C CA . ILE A 1 83 ? -5.957 -1.264 7.324 1.00 84.44 83 ILE A CA 1
ATOM 678 C C . ILE A 1 83 ? -4.510 -0.819 7.511 1.00 84.44 83 ILE A C 1
ATOM 680 O O . ILE A 1 83 ? -4.207 0.370 7.428 1.00 84.44 83 ILE A O 1
ATOM 684 N N . LEU A 1 84 ? -3.615 -1.761 7.780 1.00 80.88 84 LEU A N 1
ATOM 685 C CA . LEU A 1 84 ? -2.180 -1.493 7.857 1.00 80.88 84 LEU A CA 1
ATOM 686 C C . LEU A 1 84 ? -1.522 -1.951 6.555 1.00 80.88 84 LEU A C 1
ATOM 688 O O . LEU A 1 84 ? -1.671 -3.120 6.198 1.00 80.88 84 LEU A O 1
ATOM 692 N N . LEU A 1 85 ? -0.813 -1.045 5.880 1.00 82.00 85 LEU A N 1
ATOM 693 C CA . LEU A 1 85 ? 0.082 -1.356 4.764 1.00 82.00 85 LEU A CA 1
ATOM 694 C C . LEU A 1 85 ? 1.519 -1.220 5.279 1.00 82.00 85 LEU A C 1
ATOM 696 O O . LEU A 1 85 ? 1.977 -0.106 5.546 1.00 82.00 85 LEU A O 1
ATOM 700 N N . VAL A 1 86 ? 2.194 -2.348 5.508 1.00 73.69 86 VAL A N 1
ATOM 701 C CA . VAL A 1 86 ? 3.547 -2.386 6.086 1.00 73.69 86 VAL A CA 1
ATOM 702 C C . VAL A 1 86 ? 4.400 -3.460 5.425 1.00 73.69 86 VAL A C 1
ATOM 704 O O . VAL A 1 86 ? 3.955 -4.591 5.227 1.00 73.69 86 VAL A O 1
ATOM 707 N N . ASP A 1 87 ? 5.664 -3.131 5.179 1.00 74.62 87 ASP A N 1
ATOM 708 C CA . ASP A 1 87 ? 6.631 -4.082 4.636 1.00 74.62 87 ASP A CA 1
ATOM 709 C C . ASP A 1 87 ? 7.206 -4.981 5.754 1.00 74.62 87 ASP A C 1
ATOM 711 O O . ASP A 1 87 ? 7.329 -4.569 6.910 1.00 74.62 87 ASP A O 1
ATOM 715 N N . TYR A 1 88 ? 7.654 -6.199 5.442 1.00 63.59 88 TYR A N 1
ATOM 716 C CA . TYR A 1 88 ? 8.562 -6.971 6.312 1.00 63.59 88 TYR A CA 1
ATOM 717 C C . TYR A 1 88 ? 9.862 -7.200 5.537 1.00 63.59 88 TYR A C 1
ATOM 719 O O . TYR A 1 88 ? 9.831 -7.817 4.474 1.00 63.59 88 TYR A O 1
ATOM 727 N N . ASP A 1 89 ? 10.994 -6.658 6.007 1.00 61.69 89 ASP A N 1
ATOM 728 C CA . ASP A 1 89 ? 12.232 -6.510 5.216 1.00 61.69 89 ASP A CA 1
ATOM 729 C C . ASP A 1 89 ? 12.936 -7.859 5.014 1.00 61.69 89 ASP A C 1
ATOM 731 O O . ASP A 1 89 ? 13.977 -8.156 5.596 1.00 61.69 89 ASP A O 1
ATOM 735 N N . ASN A 1 90 ? 12.355 -8.723 4.179 1.00 59.16 90 ASN A N 1
ATOM 736 C CA . ASN A 1 90 ? 12.835 -10.068 3.851 1.00 59.16 90 ASN A CA 1
ATOM 737 C C . ASN A 1 90 ? 13.102 -10.998 5.058 1.00 59.16 90 ASN A C 1
ATOM 739 O O . ASN A 1 90 ? 13.696 -12.063 4.885 1.00 59.16 90 ASN A O 1
ATOM 743 N N . SER A 1 91 ? 12.637 -10.657 6.262 1.00 66.25 91 SER A N 1
ATOM 744 C CA . SER A 1 91 ? 12.910 -11.404 7.492 1.00 66.25 91 SER A CA 1
ATOM 745 C C . SER A 1 91 ? 11.649 -12.057 8.054 1.00 66.25 91 SER A C 1
ATOM 747 O O . SER A 1 91 ? 10.691 -11.379 8.424 1.00 66.25 91 SER A O 1
ATOM 749 N N . LYS A 1 92 ? 11.669 -13.391 8.191 1.00 69.94 92 LYS A N 1
ATOM 750 C CA . LYS A 1 92 ? 10.576 -14.144 8.830 1.00 69.94 92 LYS A CA 1
ATOM 751 C C . LYS A 1 92 ? 10.350 -13.716 10.283 1.00 69.94 92 LYS A C 1
ATOM 753 O O . LYS A 1 92 ? 9.219 -13.660 10.750 1.00 69.94 92 LYS A O 1
ATOM 758 N N . LYS A 1 93 ? 11.435 -13.355 10.970 1.00 73.12 93 LYS A N 1
ATOM 759 C CA . LYS A 1 93 ? 11.399 -12.847 12.342 1.00 73.12 93 LYS A CA 1
ATOM 760 C C . LYS A 1 93 ? 10.596 -11.550 12.438 1.00 73.12 93 LYS A C 1
ATOM 762 O O . LYS A 1 93 ? 9.803 -11.398 13.358 1.00 73.12 93 LYS A O 1
ATOM 767 N N . GLU A 1 94 ? 10.782 -10.637 11.486 1.00 70.38 94 GLU A N 1
ATOM 768 C CA . GLU A 1 94 ? 10.013 -9.391 11.453 1.00 70.38 94 GLU A CA 1
ATOM 769 C C 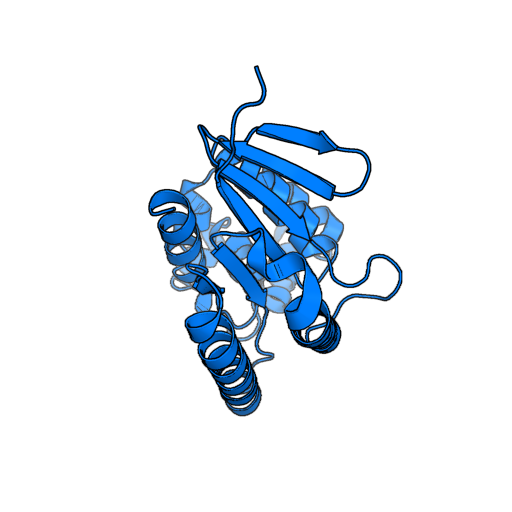. GLU A 1 94 ? 8.536 -9.665 11.183 1.00 70.38 94 GLU A C 1
ATOM 771 O O . GLU A 1 94 ? 7.689 -9.137 11.892 1.00 70.38 94 GLU A O 1
ATOM 776 N N . GLU A 1 95 ? 8.219 -10.546 10.231 1.00 73.44 95 GLU A N 1
ATOM 777 C CA . GLU A 1 95 ? 6.837 -10.960 9.956 1.00 73.44 95 GLU A CA 1
ATOM 778 C C . GLU A 1 95 ? 6.125 -11.470 11.226 1.00 73.44 95 GLU A C 1
ATOM 780 O O . GLU A 1 95 ? 5.007 -11.047 11.534 1.00 73.44 95 GLU A O 1
ATOM 785 N N . ASP A 1 96 ? 6.783 -12.340 11.995 1.00 75.88 96 ASP A N 1
ATOM 786 C CA . ASP A 1 96 ? 6.222 -12.916 13.219 1.00 75.88 96 ASP A CA 1
ATOM 787 C C . ASP A 1 96 ? 6.090 -11.870 14.346 1.00 75.88 96 ASP A C 1
ATOM 789 O O . ASP A 1 96 ? 5.087 -11.849 15.069 1.00 75.88 96 ASP A O 1
ATOM 793 N N . GLU A 1 97 ? 7.052 -10.948 14.477 1.00 75.50 97 GLU A N 1
ATOM 794 C CA . GLU A 1 97 ? 6.971 -9.824 15.421 1.00 75.50 97 GLU A CA 1
ATOM 795 C C . GLU A 1 97 ? 5.804 -8.879 15.098 1.00 75.50 97 GLU A C 1
ATOM 797 O O . GLU A 1 97 ? 5.100 -8.430 16.011 1.00 75.50 97 GLU A O 1
ATOM 802 N N . LEU A 1 98 ? 5.578 -8.589 13.813 1.00 73.56 98 LEU A N 1
ATOM 803 C CA . LEU A 1 98 ? 4.458 -7.770 13.344 1.00 73.56 98 LEU A CA 1
ATOM 804 C C . LEU A 1 98 ? 3.129 -8.445 13.689 1.00 73.56 98 LEU A C 1
ATOM 806 O O . LEU A 1 98 ? 2.285 -7.833 14.349 1.00 73.56 98 LEU A O 1
ATOM 810 N N . LYS A 1 99 ? 2.971 -9.723 13.321 1.00 76.19 99 LYS A N 1
ATOM 811 C CA . LYS A 1 99 ? 1.773 -10.524 13.630 1.00 76.19 99 LYS A CA 1
ATOM 812 C C . LYS A 1 99 ? 1.474 -10.546 15.126 1.00 76.19 99 LYS A C 1
ATOM 814 O O . LYS A 1 99 ? 0.362 -10.216 15.529 1.00 76.19 99 LYS A O 1
ATOM 819 N N . SER A 1 100 ? 2.484 -10.809 15.957 1.00 79.50 100 SER A N 1
ATOM 820 C CA . SER A 1 100 ? 2.336 -10.812 17.418 1.00 79.50 100 SER A CA 1
ATOM 821 C C . SER A 1 100 ? 1.838 -9.470 17.972 1.00 79.50 100 SER A C 1
ATOM 823 O O . SER A 1 100 ? 1.012 -9.438 18.890 1.00 79.50 100 SER A O 1
ATOM 825 N N . LYS A 1 101 ? 2.312 -8.341 17.427 1.00 76.31 101 LYS A N 1
ATOM 826 C CA . LYS A 1 101 ? 1.830 -7.006 17.822 1.00 76.31 101 LYS A CA 1
ATOM 827 C C . LYS A 1 101 ? 0.368 -6.808 17.434 1.00 76.31 101 LYS A C 1
ATOM 829 O O . LYS A 1 101 ? -0.422 -6.388 18.277 1.00 76.31 101 LYS A O 1
ATOM 834 N N . ILE A 1 102 ? 0.004 -7.149 16.200 1.00 75.56 102 ILE A N 1
ATOM 835 C CA . ILE A 1 102 ? -1.369 -7.034 15.689 1.00 75.56 102 ILE A CA 1
ATOM 836 C C . ILE A 1 102 ? -2.335 -7.878 16.521 1.00 75.56 102 ILE A C 1
ATOM 838 O O . ILE A 1 102 ? -3.378 -7.372 16.931 1.00 75.56 102 ILE A O 1
ATOM 842 N N . ASP A 1 103 ? -1.966 -9.112 16.860 1.00 77.56 103 ASP A N 1
ATOM 843 C CA . ASP A 1 103 ? -2.781 -9.992 17.702 1.00 77.56 103 ASP A CA 1
ATOM 844 C C . ASP A 1 103 ? -3.031 -9.384 19.085 1.00 77.56 103 ASP A C 1
ATOM 846 O O . ASP A 1 103 ? -4.169 -9.347 19.560 1.00 77.56 103 ASP A O 1
ATOM 850 N N . LYS A 1 104 ? -1.994 -8.820 19.720 1.00 77.31 104 LYS A N 1
ATOM 851 C CA . LYS A 1 104 ? -2.134 -8.117 21.008 1.00 77.31 104 LYS A CA 1
ATOM 852 C C . LYS A 1 104 ? -3.083 -6.926 20.908 1.00 77.31 104 LYS A C 1
ATOM 854 O O . LYS A 1 104 ? -3.855 -6.687 21.838 1.00 77.31 104 LYS A O 1
ATOM 859 N N . ILE A 1 105 ? -3.025 -6.171 19.815 1.00 73.25 105 ILE A N 1
ATOM 860 C CA . ILE A 1 105 ? -3.909 -5.024 19.594 1.00 73.25 105 ILE A CA 1
ATOM 861 C C . ILE A 1 105 ? -5.352 -5.504 19.368 1.00 73.25 105 ILE A C 1
ATOM 863 O O . ILE A 1 105 ? -6.271 -4.993 20.009 1.00 73.25 105 ILE A O 1
ATOM 867 N N . ASN A 1 106 ? -5.553 -6.535 18.544 1.00 73.19 106 ASN A N 1
ATOM 868 C CA . ASN A 1 106 ? -6.862 -7.138 18.292 1.00 73.19 106 ASN A CA 1
ATOM 869 C C . ASN A 1 106 ? -7.514 -7.659 19.577 1.00 73.19 106 ASN A C 1
ATOM 871 O O . ASN A 1 106 ? -8.685 -7.373 19.822 1.00 73.19 106 ASN A O 1
ATOM 875 N N . ILE A 1 107 ? -6.765 -8.351 20.443 1.00 75.88 107 ILE A N 1
ATOM 876 C CA . ILE A 1 107 ? -7.261 -8.812 21.752 1.00 75.88 107 ILE A CA 1
ATOM 877 C C . ILE A 1 107 ? -7.746 -7.630 22.604 1.00 75.88 107 ILE A C 1
ATOM 879 O O . ILE A 1 107 ? -8.808 -7.705 23.222 1.00 75.88 107 ILE A O 1
ATOM 883 N N . LYS A 1 108 ? -6.999 -6.519 22.621 1.00 68.75 108 LYS A N 1
ATOM 884 C CA . LYS A 1 108 ? -7.358 -5.321 23.396 1.00 68.75 108 LYS A CA 1
ATOM 885 C C . LYS A 1 108 ? -8.605 -4.613 22.853 1.00 68.75 108 LYS A C 1
ATOM 887 O O . LYS A 1 108 ? -9.411 -4.131 23.648 1.00 68.75 108 LYS A O 1
ATOM 892 N N . ILE A 1 109 ? -8.769 -4.543 21.530 1.00 66.62 109 ILE A N 1
ATOM 893 C CA . ILE A 1 109 ? -9.891 -3.843 20.876 1.00 66.62 109 ILE A CA 1
ATOM 894 C C . ILE A 1 109 ? -11.170 -4.681 20.878 1.00 66.62 109 ILE A C 1
ATOM 896 O O . ILE A 1 109 ? -12.249 -4.114 21.054 1.00 66.62 109 ILE A O 1
ATOM 900 N N . LYS A 1 110 ? -11.060 -6.013 20.769 1.00 63.19 110 LYS A N 1
ATOM 901 C CA . LYS A 1 110 ? -12.198 -6.951 20.797 1.00 63.19 110 LYS A CA 1
ATOM 902 C C . LYS A 1 110 ? -13.098 -6.753 22.021 1.00 63.19 110 LYS A C 1
ATOM 904 O O . LYS A 1 110 ? -14.303 -6.950 21.937 1.00 63.19 110 LYS A O 1
ATOM 909 N N . ASN A 1 111 ? -12.516 -6.312 23.135 1.00 58.34 111 ASN A N 1
ATOM 910 C CA . ASN A 1 111 ? -13.232 -6.059 24.384 1.00 58.34 111 ASN A CA 1
ATOM 911 C C . ASN A 1 111 ? -13.849 -4.651 24.479 1.00 58.34 111 ASN A C 1
ATOM 913 O O . ASN A 1 111 ? -14.530 -4.363 25.459 1.00 58.34 111 ASN A O 1
ATOM 917 N N . LYS A 1 112 ? -13.588 -3.756 23.516 1.00 58.12 112 LYS A N 1
ATOM 918 C CA . LYS A 1 112 ? -14.012 -2.350 23.575 1.00 58.12 112 LYS A CA 1
ATOM 919 C C . LYS A 1 112 ? -14.973 -1.940 22.464 1.00 58.12 112 LYS A C 1
ATOM 921 O O . LYS A 1 112 ? -15.894 -1.191 22.773 1.00 58.12 112 LYS A O 1
ATOM 926 N N . LYS A 1 113 ? -14.789 -2.374 21.210 1.00 60.50 113 LYS A N 1
ATOM 927 C CA . LYS A 1 113 ? -15.648 -1.971 20.080 1.00 60.50 113 LYS A CA 1
ATOM 928 C C . LYS A 1 113 ? -15.629 -2.976 18.931 1.00 60.50 113 LYS A C 1
ATOM 930 O O . LYS A 1 113 ? -14.705 -3.763 18.773 1.00 60.50 113 LYS A O 1
ATOM 935 N N . ASP A 1 114 ? -16.640 -2.840 18.085 1.00 68.50 114 ASP A N 1
ATOM 936 C CA . ASP A 1 114 ? -16.917 -3.580 16.854 1.00 68.50 114 ASP A CA 1
ATOM 937 C C . ASP A 1 114 ? -15.942 -3.224 15.699 1.00 68.50 114 ASP A C 1
ATOM 939 O O . ASP A 1 114 ? -16.353 -3.084 14.544 1.00 68.50 114 ASP A O 1
ATOM 943 N N . CYS A 1 115 ? -14.665 -3.001 16.037 1.00 73.31 115 CYS A N 1
ATOM 944 C CA . CYS A 1 115 ? -13.576 -2.559 15.163 1.00 73.31 115 CYS A CA 1
ATOM 945 C C . CYS A 1 115 ? -12.693 -3.746 14.757 1.00 73.31 115 CYS A C 1
ATOM 947 O O . CYS A 1 115 ? -12.339 -4.578 15.596 1.00 73.31 115 CYS A O 1
ATOM 949 N N . ARG A 1 116 ? -12.293 -3.806 13.482 1.00 76.00 116 ARG A N 1
ATOM 950 C CA . ARG A 1 116 ? -11.405 -4.847 12.938 1.00 76.00 116 ARG A CA 1
ATOM 951 C C . ARG A 1 116 ? -10.086 -4.244 12.460 1.00 76.00 116 ARG A C 1
ATOM 953 O O . ARG A 1 116 ? -10.094 -3.289 11.687 1.00 76.00 116 ARG A O 1
ATOM 960 N N . ILE A 1 117 ? -8.958 -4.823 12.873 1.00 73.00 117 ILE A N 1
ATOM 961 C CA . ILE A 1 117 ? -7.660 -4.523 12.257 1.00 73.00 117 ILE A CA 1
ATOM 962 C C . ILE A 1 117 ? -7.392 -5.564 11.179 1.00 73.00 117 ILE A C 1
ATOM 964 O O . ILE A 1 117 ? -7.346 -6.763 11.456 1.00 73.00 117 ILE A O 1
ATOM 968 N N . GLN A 1 118 ? -7.214 -5.083 9.958 1.00 72.25 118 GLN A N 1
ATOM 969 C CA . GLN A 1 118 ? -6.863 -5.862 8.784 1.00 72.25 118 GLN A CA 1
ATOM 970 C C . GLN A 1 118 ? -5.458 -5.452 8.365 1.00 72.25 118 GLN A C 1
ATOM 972 O O . GLN A 1 118 ? -5.130 -4.268 8.334 1.00 72.25 118 GLN A O 1
ATOM 977 N N . VAL A 1 119 ? -4.602 -6.425 8.086 1.00 66.81 119 VAL A N 1
ATOM 978 C CA . VAL A 1 119 ? -3.212 -6.137 7.739 1.00 66.81 119 VAL A CA 1
ATOM 979 C C . VAL A 1 119 ? -2.930 -6.716 6.379 1.00 66.81 119 VAL A C 1
ATOM 981 O O . VAL A 1 119 ? -3.107 -7.916 6.161 1.00 66.81 119 VAL A O 1
ATOM 984 N N . CYS A 1 120 ? -2.534 -5.832 5.474 1.00 64.38 120 CYS A N 1
ATOM 985 C CA . CYS A 1 120 ? -1.949 -6.230 4.213 1.00 64.38 120 CYS A CA 1
ATOM 986 C C . CYS A 1 120 ? -0.446 -6.392 4.471 1.00 64.38 120 CYS A C 1
ATOM 988 O O . CYS A 1 120 ? 0.144 -5.632 5.244 1.00 64.38 120 CYS A O 1
ATOM 990 N N . PHE A 1 121 ? 0.104 -7.489 3.957 1.00 58.03 121 PHE A N 1
ATOM 991 C CA . PHE A 1 121 ? 1.474 -7.907 4.209 1.00 58.03 121 PHE A CA 1
ATOM 992 C C . PHE A 1 121 ? 2.125 -8.313 2.891 1.00 58.03 121 PHE A C 1
ATOM 994 O O . PHE A 1 121 ? 1.752 -9.337 2.303 1.00 58.03 121 PHE A O 1
ATOM 1001 N N . ALA A 1 122 ? 3.183 -7.611 2.504 1.00 56.25 122 ALA A N 1
ATOM 1002 C CA . ALA A 1 122 ? 4.118 -8.056 1.478 1.00 56.25 122 ALA A CA 1
ATOM 1003 C C . ALA A 1 122 ? 5.564 -7.652 1.816 1.00 56.25 122 ALA A C 1
ATOM 1005 O O . ALA A 1 122 ? 5.826 -6.886 2.739 1.00 56.25 122 ALA A O 1
ATOM 1006 N N . LYS A 1 123 ? 6.533 -8.248 1.106 1.00 58.41 123 LYS A N 1
ATOM 1007 C CA . LYS A 1 123 ? 7.969 -7.980 1.319 1.00 58.41 123 LYS A CA 1
ATOM 1008 C C . LYS A 1 123 ? 8.336 -6.522 1.026 1.00 58.41 123 LYS A C 1
ATOM 1010 O O . LYS A 1 123 ? 9.161 -5.955 1.727 1.00 58.41 123 LYS A O 1
ATOM 1015 N N . GLN A 1 124 ? 7.738 -5.971 -0.028 1.00 69.44 124 GLN A N 1
ATOM 1016 C CA . GLN A 1 124 ? 7.681 -4.549 -0.373 1.00 69.44 124 GLN A CA 1
ATOM 1017 C C . GLN A 1 124 ? 6.335 -4.345 -1.074 1.00 69.44 124 GLN A C 1
ATOM 1019 O O . GLN A 1 124 ? 6.196 -4.674 -2.254 1.00 69.44 124 GLN A O 1
ATOM 1024 N N . GLU A 1 125 ? 5.311 -3.961 -0.323 1.00 77.56 125 GLU A N 1
ATOM 1025 C CA . GLU A 1 125 ? 3.910 -4.088 -0.731 1.00 77.56 125 GLU A CA 1
ATOM 1026 C C . GLU A 1 125 ? 3.579 -3.200 -1.921 1.00 77.56 125 GLU A C 1
ATOM 1028 O O . GLU A 1 125 ? 3.181 -3.687 -2.979 1.00 77.56 125 GLU A O 1
ATOM 1033 N N . ILE A 1 126 ? 3.863 -1.908 -1.800 1.00 82.94 126 ILE A N 1
ATOM 1034 C CA . ILE A 1 126 ? 3.604 -0.952 -2.873 1.00 82.94 126 ILE A CA 1
ATOM 1035 C C . ILE A 1 126 ? 4.482 -1.241 -4.097 1.00 82.94 126 ILE A C 1
ATOM 1037 O O . ILE A 1 126 ? 4.001 -1.187 -5.228 1.00 82.94 126 ILE A O 1
ATOM 1041 N N . GLU A 1 127 ? 5.754 -1.597 -3.917 1.00 85.50 127 GLU A N 1
ATOM 1042 C CA . GLU A 1 127 ? 6.644 -1.946 -5.026 1.00 85.50 127 GLU A CA 1
ATOM 1043 C C . GLU A 1 127 ? 6.168 -3.187 -5.775 1.00 85.50 127 GLU A C 1
ATOM 1045 O O . GLU A 1 127 ? 6.249 -3.196 -7.000 1.00 85.50 127 GLU A O 1
ATOM 1050 N N . ALA A 1 128 ? 5.643 -4.206 -5.088 1.00 86.56 128 ALA A N 1
ATOM 1051 C CA . ALA A 1 128 ? 5.065 -5.379 -5.742 1.00 86.56 128 ALA A CA 1
ATOM 1052 C C . ALA A 1 128 ? 3.852 -5.001 -6.609 1.00 86.56 128 ALA A C 1
ATOM 1054 O O . ALA A 1 128 ? 3.677 -5.535 -7.707 1.00 86.56 128 ALA A O 1
ATOM 1055 N N . TRP A 1 129 ? 3.043 -4.036 -6.168 1.00 91.25 129 TRP A N 1
ATOM 1056 C CA . TRP A 1 129 ? 1.903 -3.545 -6.946 1.00 91.25 129 TRP A CA 1
ATOM 1057 C C . TRP A 1 129 ? 2.360 -2.773 -8.186 1.00 91.25 129 TRP A C 1
ATOM 1059 O O . TRP A 1 129 ? 1.871 -3.020 -9.291 1.00 91.25 129 TRP A O 1
ATOM 1069 N N . LEU A 1 130 ? 3.341 -1.878 -8.025 1.00 90.75 130 LEU A N 1
ATOM 1070 C CA . LEU A 1 130 ? 3.947 -1.137 -9.136 1.00 90.75 130 LEU A CA 1
ATOM 1071 C C . LEU A 1 130 ? 4.622 -2.072 -10.138 1.00 90.75 130 LEU A C 1
ATOM 1073 O O . LEU A 1 130 ? 4.557 -1.847 -11.342 1.00 90.75 130 LEU A O 1
ATOM 1077 N N . PHE A 1 131 ? 5.243 -3.142 -9.654 1.00 88.44 131 PHE A N 1
ATOM 1078 C CA . PHE A 1 131 ? 5.865 -4.166 -10.480 1.00 88.44 131 PHE A CA 1
ATOM 1079 C C . PHE A 1 131 ? 4.844 -4.884 -11.374 1.00 88.44 131 PHE A C 1
ATOM 1081 O O . PHE A 1 131 ? 5.117 -5.108 -12.554 1.00 88.44 131 PHE A O 1
ATOM 1088 N N . GLY A 1 132 ? 3.637 -5.133 -10.844 1.00 87.25 132 GLY A N 1
ATOM 1089 C CA . GLY A 1 132 ? 2.454 -5.594 -11.585 1.00 87.25 132 GLY A CA 1
ATOM 1090 C C . GLY A 1 132 ? 2.146 -4.794 -12.853 1.00 87.25 132 GLY A C 1
ATOM 1091 O O . GLY A 1 132 ? 1.603 -5.328 -13.813 1.00 87.25 132 GLY A O 1
ATOM 1092 N N . CYS A 1 133 ? 2.544 -3.522 -12.899 1.00 89.62 133 CYS A N 1
ATOM 1093 C CA . CYS A 1 133 ? 2.229 -2.610 -13.994 1.00 89.62 133 CYS A CA 1
ATOM 1094 C C . CYS A 1 133 ? 3.099 -2.754 -15.250 1.00 89.62 133 CYS A C 1
ATOM 1096 O O . CYS A 1 133 ? 2.903 -2.008 -16.209 1.00 89.62 133 CYS A O 1
ATOM 1098 N N . PHE A 1 134 ? 4.068 -3.670 -15.265 1.00 86.50 134 PHE A N 1
ATOM 1099 C CA . PHE A 1 134 ? 5.003 -3.816 -16.378 1.00 86.50 134 PHE A CA 1
ATOM 1100 C C . PHE A 1 134 ? 4.912 -5.203 -17.018 1.00 86.50 134 PHE A C 1
ATOM 1102 O O . PHE A 1 134 ? 5.621 -6.120 -16.611 1.00 86.50 134 PHE A O 1
ATOM 1109 N N . ASP A 1 135 ? 4.138 -5.339 -18.099 1.00 80.88 135 ASP A N 1
ATOM 1110 C CA . ASP A 1 135 ? 3.941 -6.617 -18.811 1.00 80.88 135 ASP A CA 1
ATOM 1111 C C . ASP A 1 135 ? 5.251 -7.337 -19.171 1.00 80.88 135 ASP A C 1
ATOM 1113 O O . ASP A 1 135 ? 5.354 -8.559 -19.080 1.00 80.88 135 ASP A O 1
ATOM 1117 N N . ASN A 1 136 ? 6.279 -6.581 -19.569 1.00 80.19 136 ASN A N 1
ATOM 1118 C CA . ASN A 1 136 ? 7.587 -7.143 -19.915 1.00 80.19 136 ASN A CA 1
ATOM 1119 C C . ASN A 1 136 ? 8.311 -7.747 -18.711 1.00 80.19 136 ASN A C 1
ATOM 1121 O O . ASN A 1 136 ? 9.059 -8.698 -18.879 1.00 80.19 136 ASN A O 1
ATOM 1125 N N . ILE A 1 137 ? 8.104 -7.187 -17.521 1.00 79.44 137 ILE A N 1
ATOM 1126 C CA . ILE A 1 137 ? 8.720 -7.676 -16.291 1.00 79.44 137 ILE A CA 1
ATOM 1127 C C . ILE A 1 137 ? 7.901 -8.849 -15.732 1.00 79.44 137 ILE A C 1
ATOM 1129 O O . ILE A 1 137 ? 8.468 -9.844 -15.289 1.00 79.44 137 ILE A O 1
ATOM 1133 N N . ILE A 1 138 ? 6.570 -8.772 -15.816 1.00 82.12 138 ILE A N 1
ATOM 1134 C CA . ILE A 1 138 ? 5.653 -9.812 -15.330 1.00 82.12 138 ILE A CA 1
ATOM 1135 C C . ILE A 1 138 ? 5.817 -11.136 -16.074 1.00 82.12 138 ILE A C 1
ATOM 1137 O O . ILE A 1 138 ? 5.679 -12.194 -15.466 1.00 82.12 138 ILE A O 1
ATOM 1141 N N . LYS A 1 139 ? 6.181 -11.110 -17.360 1.00 82.56 139 LYS A N 1
ATOM 1142 C CA . LYS A 1 139 ? 6.509 -12.336 -18.109 1.00 82.56 139 LYS A CA 1
ATOM 1143 C C . LYS A 1 139 ? 7.635 -13.147 -17.462 1.00 82.56 139 LYS A C 1
ATOM 1145 O O . LYS A 1 139 ? 7.529 -14.369 -17.398 1.00 82.56 139 LYS A O 1
ATOM 1150 N N . ASP A 1 140 ? 8.665 -12.472 -16.959 1.00 81.94 140 ASP A N 1
ATOM 1151 C CA . ASP A 1 140 ? 9.823 -13.109 -16.321 1.00 81.94 140 ASP A CA 1
ATOM 1152 C C . ASP A 1 140 ? 9.594 -13.356 -14.816 1.00 81.94 140 ASP A C 1
ATOM 1154 O O . ASP A 1 140 ? 10.258 -14.185 -14.190 1.00 81.94 140 ASP A O 1
ATOM 1158 N N . HIS A 1 141 ? 8.622 -12.653 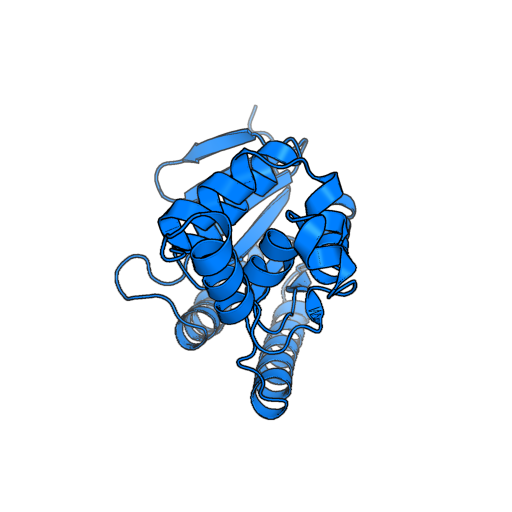-14.232 1.00 82.25 141 HIS A N 1
ATOM 1159 C CA . HIS A 1 141 ? 8.290 -12.673 -12.812 1.00 82.25 141 HIS A CA 1
ATOM 1160 C C . HIS A 1 141 ? 6.762 -12.673 -12.612 1.00 82.25 141 HIS A C 1
ATOM 1162 O O . HIS A 1 141 ? 6.187 -11.656 -12.219 1.00 82.25 141 HIS A O 1
ATOM 1168 N N . PRO A 1 142 ? 6.085 -13.811 -12.849 1.00 83.44 142 PRO A N 1
ATOM 1169 C CA . PRO A 1 142 ? 4.620 -13.879 -12.886 1.00 83.44 142 PRO A CA 1
ATOM 1170 C C . PRO A 1 142 ? 3.939 -13.686 -11.522 1.00 83.44 142 PRO A C 1
ATOM 1172 O O . PRO A 1 142 ? 2.721 -13.549 -11.461 1.00 83.44 142 PRO A O 1
ATOM 1175 N N . ASP A 1 143 ? 4.708 -13.693 -10.429 1.00 86.25 143 ASP A N 1
ATOM 1176 C CA . ASP A 1 143 ? 4.233 -13.454 -9.064 1.00 86.25 143 ASP A CA 1
ATOM 1177 C C . ASP A 1 143 ? 5.038 -12.294 -8.437 1.00 86.25 143 ASP A C 1
ATOM 1179 O O . ASP A 1 143 ? 6.106 -12.536 -7.855 1.00 86.25 143 ASP A O 1
ATOM 1183 N N . PRO A 1 144 ? 4.571 -11.033 -8.579 1.00 86.19 144 PRO A N 1
ATOM 1184 C CA . PRO A 1 144 ? 5.269 -9.839 -8.087 1.00 86.19 144 PRO A CA 1
ATOM 1185 C C . PRO A 1 144 ? 5.581 -9.886 -6.591 1.00 86.19 144 PRO A C 1
ATOM 1187 O O . PRO A 1 144 ? 6.637 -9.434 -6.153 1.00 86.19 144 PRO A O 1
ATOM 1190 N N . ASP A 1 145 ? 4.688 -10.489 -5.805 1.00 83.25 145 ASP A N 1
ATOM 1191 C CA . ASP A 1 145 ? 4.793 -10.585 -4.349 1.00 83.25 145 ASP A CA 1
ATOM 1192 C C . ASP A 1 145 ? 5.936 -11.498 -3.883 1.00 83.25 145 ASP A C 1
ATOM 1194 O O . ASP A 1 145 ? 6.379 -11.418 -2.733 1.00 83.25 145 ASP A O 1
ATOM 1198 N N . LYS A 1 146 ? 6.427 -12.384 -4.760 1.00 82.50 146 LYS A N 1
ATOM 1199 C CA . LYS A 1 146 ? 7.540 -13.299 -4.462 1.00 82.50 146 LYS A CA 1
ATOM 1200 C C . LYS A 1 146 ? 8.904 -12.764 -4.871 1.00 82.50 146 LYS A C 1
ATOM 1202 O O . LYS A 1 146 ? 9.913 -13.389 -4.530 1.00 82.50 146 LYS A O 1
ATOM 1207 N N . VAL A 1 147 ? 8.966 -11.632 -5.569 1.00 83.31 147 VAL A N 1
ATOM 1208 C CA . VAL A 1 147 ? 10.239 -11.022 -5.956 1.00 83.31 147 VAL A CA 1
ATOM 1209 C C . VAL A 1 147 ? 10.987 -10.610 -4.686 1.00 83.31 147 VAL A C 1
ATOM 1211 O O . VAL A 1 147 ? 10.471 -9.876 -3.851 1.00 83.31 147 VAL A O 1
ATOM 1214 N N . THR A 1 148 ? 12.212 -11.109 -4.504 1.00 78.69 148 THR A N 1
ATOM 1215 C CA . THR A 1 148 ? 12.996 -10.862 -3.279 1.00 78.69 148 THR A CA 1
ATOM 1216 C C . THR A 1 148 ? 13.366 -9.389 -3.113 1.00 78.69 148 THR A C 1
ATOM 1218 O O . THR A 1 148 ? 13.468 -8.898 -1.992 1.00 78.69 148 THR A O 1
ATOM 1221 N N . LYS A 1 149 ? 13.590 -8.689 -4.229 1.00 81.31 149 LYS A N 1
ATOM 1222 C CA . LYS A 1 149 ? 13.990 -7.281 -4.257 1.00 81.31 149 LYS A CA 1
ATOM 1223 C C . LYS A 1 149 ? 13.296 -6.544 -5.410 1.00 81.31 149 LYS A C 1
ATOM 1225 O O . LYS A 1 149 ? 13.921 -6.301 -6.451 1.00 81.31 149 LYS A O 1
ATOM 1230 N N . PRO A 1 150 ? 11.991 -6.253 -5.288 1.00 82.00 150 PRO A N 1
ATOM 1231 C CA . PRO A 1 150 ? 11.237 -5.652 -6.381 1.00 82.00 150 PRO A CA 1
ATOM 1232 C C . PRO A 1 150 ? 11.742 -4.239 -6.704 1.00 82.00 150 PRO A C 1
ATOM 1234 O O . PRO A 1 150 ? 11.835 -3.908 -7.884 1.00 82.00 150 PRO A O 1
ATOM 1237 N N . SER A 1 151 ? 12.209 -3.463 -5.716 1.00 83.69 151 SER A N 1
ATOM 1238 C CA . SER A 1 151 ? 12.852 -2.162 -5.962 1.00 83.69 151 SER A CA 1
ATOM 1239 C C . SER A 1 151 ? 14.109 -2.255 -6.845 1.00 83.69 151 SER A C 1
ATOM 1241 O O . SER A 1 151 ? 14.219 -1.529 -7.830 1.00 83.69 151 SER A O 1
ATOM 1243 N N . GLU A 1 152 ? 15.036 -3.179 -6.555 1.00 86.06 152 GLU A N 1
ATOM 1244 C CA . GLU A 1 152 ? 16.249 -3.394 -7.368 1.00 86.06 152 GLU A CA 1
ATOM 1245 C C . GLU A 1 152 ? 15.906 -3.901 -8.775 1.00 86.06 152 GLU A C 1
ATOM 1247 O O . GLU A 1 152 ? 16.590 -3.590 -9.751 1.00 86.06 152 GLU A O 1
ATOM 1252 N N . THR A 1 153 ? 14.832 -4.678 -8.903 1.00 87.38 153 THR A N 1
ATOM 1253 C CA . THR A 1 153 ? 14.391 -5.193 -10.204 1.00 87.38 153 THR A CA 1
ATOM 1254 C C . THR A 1 153 ? 13.788 -4.076 -11.063 1.00 87.38 153 THR A C 1
ATOM 1256 O O . THR A 1 153 ? 14.119 -3.979 -12.248 1.00 87.38 153 THR A O 1
ATOM 1259 N N . LEU A 1 154 ? 12.989 -3.180 -10.469 1.00 87.38 154 LEU A N 1
ATOM 1260 C CA . LEU A 1 154 ? 12.502 -1.959 -11.126 1.00 87.38 154 LEU A CA 1
ATOM 1261 C C . LEU A 1 154 ? 13.658 -1.036 -11.529 1.00 87.38 154 LEU A C 1
ATOM 1263 O O . LEU A 1 154 ? 13.709 -0.595 -12.675 1.00 87.38 154 LEU A O 1
ATOM 1267 N N . GLU A 1 155 ? 14.625 -0.813 -10.638 1.00 89.38 155 GLU A N 1
ATOM 1268 C CA . GLU A 1 155 ? 15.840 -0.034 -10.921 1.00 89.38 155 GLU A CA 1
ATOM 1269 C C . GLU A 1 155 ? 16.594 -0.589 -12.139 1.00 89.38 155 GLU A C 1
ATOM 1271 O O . GLU A 1 155 ? 16.937 0.147 -13.066 1.00 89.38 155 GLU A O 1
ATOM 1276 N N . ASN A 1 156 ? 16.802 -1.907 -12.192 1.00 88.12 156 ASN A N 1
ATOM 1277 C CA . ASN A 1 156 ? 17.468 -2.556 -13.321 1.00 88.12 156 ASN A CA 1
ATOM 1278 C C . ASN A 1 156 ? 16.680 -2.418 -14.629 1.00 88.12 156 ASN A C 1
ATOM 1280 O O . ASN A 1 156 ? 17.282 -2.229 -15.690 1.00 88.12 156 ASN A O 1
ATOM 1284 N N . TYR A 1 157 ? 15.350 -2.510 -14.573 1.00 86.31 157 TYR A N 1
ATOM 1285 C CA . TYR A 1 157 ? 14.497 -2.281 -15.737 1.00 86.31 157 TYR A CA 1
ATOM 1286 C C . TYR A 1 157 ? 14.624 -0.840 -16.245 1.00 86.31 157 TYR A C 1
ATOM 1288 O O . TYR A 1 157 ? 14.867 -0.637 -17.437 1.00 86.31 157 TYR A O 1
ATOM 1296 N N . TYR A 1 158 ? 14.534 0.150 -15.353 1.00 87.25 158 TYR A N 1
ATOM 1297 C CA . TYR A 1 158 ? 14.665 1.571 -15.688 1.00 87.25 158 TYR A CA 1
ATOM 1298 C C . TYR A 1 158 ? 16.026 1.880 -16.315 1.00 87.25 158 TYR A C 1
ATOM 1300 O O . TYR A 1 158 ? 16.083 2.494 -17.384 1.00 87.25 158 TYR A O 1
ATOM 1308 N N . ARG A 1 159 ? 17.118 1.357 -15.749 1.00 88.44 159 ARG A N 1
ATOM 1309 C CA . ARG A 1 159 ? 18.457 1.527 -16.332 1.00 88.44 159 ARG A CA 1
ATOM 1310 C C . ARG A 1 159 ? 18.558 0.914 -17.723 1.00 88.44 159 ARG A C 1
ATOM 1312 O O . ARG A 1 159 ? 19.046 1.561 -18.642 1.00 88.44 159 ARG A O 1
ATOM 1319 N N . LYS A 1 160 ? 18.076 -0.319 -17.902 1.00 86.56 160 LYS A N 1
ATOM 1320 C CA . LYS A 1 160 ? 18.198 -1.044 -19.179 1.00 86.56 160 LYS A CA 1
ATOM 1321 C C . LYS A 1 160 ? 17.295 -0.498 -20.283 1.00 86.56 160 LYS A C 1
ATOM 1323 O O . LYS A 1 160 ? 17.680 -0.553 -21.446 1.00 86.56 160 LYS A O 1
ATOM 1328 N N . LYS A 1 161 ? 16.079 -0.057 -19.955 1.00 86.00 161 LYS A N 1
ATOM 1329 C CA . LYS A 1 161 ? 15.060 0.323 -20.950 1.00 86.00 161 LYS A CA 1
ATOM 1330 C C . LYS A 1 161 ? 14.921 1.824 -21.142 1.00 86.00 161 LYS A C 1
ATOM 1332 O O . LYS A 1 161 ? 14.594 2.243 -22.246 1.00 86.00 161 LYS A O 1
ATOM 1337 N N . LEU A 1 162 ? 15.148 2.608 -20.092 1.00 84.31 162 LEU A N 1
ATOM 1338 C CA . LEU A 1 162 ? 14.921 4.054 -20.088 1.00 84.31 162 LEU A CA 1
ATOM 1339 C C . LEU A 1 162 ? 16.213 4.856 -19.883 1.00 84.31 162 LEU A C 1
ATOM 1341 O O . LEU A 1 162 ? 16.165 6.080 -19.942 1.00 84.31 162 LEU A O 1
ATOM 1345 N N . ASN A 1 163 ? 17.351 4.185 -19.657 1.00 88.56 163 ASN A N 1
ATOM 1346 C CA . ASN A 1 163 ? 18.630 4.814 -19.320 1.00 88.56 163 ASN A CA 1
ATOM 1347 C C . ASN A 1 163 ? 18.500 5.816 -18.153 1.00 88.56 163 ASN A C 1
ATOM 1349 O O . ASN A 1 163 ? 19.055 6.914 -18.189 1.00 88.56 163 ASN A O 1
ATOM 1353 N N . ALA A 1 164 ? 17.717 5.439 -17.136 1.00 88.62 164 ALA A N 1
ATOM 1354 C CA . ALA A 1 164 ? 17.379 6.274 -15.986 1.00 88.62 164 ALA A CA 1
ATOM 1355 C C . ALA A 1 164 ? 17.446 5.481 -14.668 1.00 88.62 164 ALA A C 1
ATOM 1357 O O . ALA A 1 164 ? 17.384 4.251 -14.670 1.00 88.62 164 ALA A O 1
ATOM 1358 N N . THR A 1 165 ? 17.555 6.199 -13.550 1.00 89.62 165 THR A N 1
ATOM 1359 C CA . THR A 1 165 ? 17.464 5.661 -12.180 1.00 89.62 165 THR A CA 1
ATOM 1360 C C . THR A 1 165 ? 16.012 5.715 -11.720 1.00 89.62 165 THR A C 1
ATOM 1362 O O . THR A 1 165 ? 15.364 6.747 -11.889 1.00 89.62 165 THR A O 1
ATOM 1365 N N . TYR A 1 166 ? 15.510 4.637 -11.126 1.00 88.38 166 TYR A N 1
ATOM 1366 C CA . TYR A 1 166 ? 14.171 4.581 -10.555 1.00 88.38 166 TYR A CA 1
ATOM 1367 C C . TYR A 1 166 ? 14.116 5.333 -9.217 1.00 88.38 166 TYR A C 1
ATOM 1369 O O . TYR A 1 166 ? 14.922 5.125 -8.308 1.00 88.38 166 TYR A O 1
ATOM 1377 N N . ASN A 1 167 ? 13.119 6.198 -9.071 1.00 88.56 167 ASN A N 1
ATOM 1378 C CA . ASN A 1 167 ? 12.813 6.926 -7.850 1.00 88.56 167 ASN A CA 1
ATOM 1379 C C . ASN A 1 167 ? 11.364 6.651 -7.439 1.00 88.56 167 A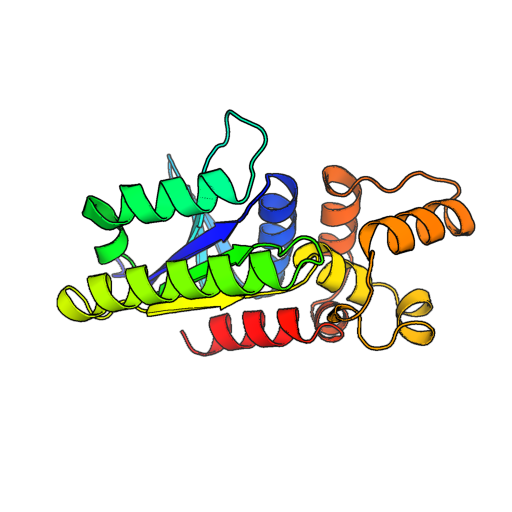SN A C 1
ATOM 1381 O O . ASN A 1 167 ? 10.441 7.200 -8.032 1.00 88.56 167 ASN A O 1
ATOM 1385 N N . LYS A 1 168 ? 11.147 5.862 -6.379 1.00 87.19 168 LYS A N 1
ATOM 1386 C CA . LYS A 1 168 ? 9.797 5.484 -5.911 1.00 87.19 168 LYS A CA 1
ATOM 1387 C C . LYS A 1 168 ? 8.855 6.680 -5.725 1.00 87.19 168 LYS A C 1
ATOM 1389 O O . LYS A 1 168 ? 7.694 6.599 -6.110 1.00 87.19 168 LYS A O 1
ATOM 1394 N N . THR A 1 169 ? 9.338 7.792 -5.175 1.00 85.44 169 THR A N 1
ATOM 1395 C CA . THR A 1 169 ? 8.508 8.979 -4.916 1.00 85.44 169 THR A CA 1
ATOM 1396 C C . THR A 1 169 ? 8.003 9.619 -6.207 1.00 85.44 169 THR A C 1
ATOM 1398 O O . THR A 1 169 ? 6.848 10.031 -6.280 1.00 85.44 169 THR A O 1
ATOM 1401 N N . VAL A 1 170 ? 8.859 9.715 -7.226 1.00 87.69 170 VAL A N 1
ATOM 1402 C CA . VAL A 1 170 ? 8.520 10.366 -8.501 1.00 87.69 170 VAL A CA 1
ATOM 1403 C C . VAL A 1 170 ? 7.894 9.361 -9.464 1.00 87.69 170 VAL A C 1
ATOM 1405 O O . VAL A 1 170 ? 6.764 9.536 -9.918 1.00 87.69 170 VAL A O 1
ATOM 1408 N N . ASP A 1 171 ? 8.615 8.283 -9.748 1.00 90.06 171 ASP A N 1
ATOM 1409 C CA . ASP A 1 171 ? 8.233 7.275 -10.726 1.00 90.06 171 ASP A CA 1
ATOM 1410 C C . ASP A 1 171 ? 7.087 6.405 -10.233 1.00 90.06 171 ASP A C 1
ATOM 1412 O O . ASP A 1 171 ? 6.193 6.104 -11.015 1.00 90.06 171 ASP A O 1
ATOM 1416 N N . GLY A 1 172 ? 7.055 6.043 -8.947 1.00 90.88 172 GLY A N 1
ATOM 1417 C CA . GLY A 1 172 ? 5.974 5.230 -8.389 1.00 90.88 172 GLY A CA 1
ATOM 1418 C C . GLY A 1 172 ? 4.611 5.895 -8.561 1.00 90.88 172 GLY A C 1
ATOM 1419 O O . GLY A 1 172 ? 3.677 5.259 -9.046 1.00 90.88 172 GLY A O 1
ATOM 1420 N N . LYS A 1 173 ? 4.515 7.202 -8.286 1.00 91.56 173 LYS A N 1
ATOM 1421 C CA . LYS A 1 173 ? 3.297 7.990 -8.533 1.00 91.56 173 LYS A CA 1
ATOM 1422 C C . LYS A 1 173 ? 2.931 8.031 -10.019 1.00 91.56 173 LYS A C 1
ATOM 1424 O O . LYS A 1 173 ? 1.768 7.869 -10.380 1.00 91.56 173 LYS A O 1
ATOM 1429 N N . ILE A 1 174 ? 3.916 8.215 -10.901 1.00 90.88 174 ILE A N 1
ATOM 1430 C CA . ILE A 1 174 ? 3.698 8.237 -12.358 1.00 90.88 174 ILE A CA 1
ATOM 1431 C C . ILE A 1 174 ? 3.197 6.878 -12.865 1.00 90.88 174 ILE A C 1
ATOM 1433 O O . ILE A 1 174 ? 2.257 6.837 -13.663 1.00 90.88 174 ILE A O 1
ATOM 1437 N N . ILE A 1 175 ? 3.807 5.778 -12.413 1.00 92.00 175 ILE A N 1
ATOM 1438 C CA . ILE A 1 175 ? 3.389 4.407 -12.727 1.00 92.00 175 ILE A CA 1
ATOM 1439 C C . ILE A 1 175 ? 1.959 4.204 -12.243 1.00 92.00 175 ILE A C 1
ATOM 1441 O O . ILE A 1 175 ? 1.120 3.776 -13.040 1.00 92.00 175 ILE A O 1
ATOM 1445 N N . ALA A 1 176 ? 1.684 4.561 -10.984 1.00 92.62 176 ALA A N 1
ATOM 1446 C CA . ALA A 1 176 ? 0.370 4.436 -10.382 1.00 92.62 176 ALA A CA 1
ATOM 1447 C C . ALA A 1 176 ? -0.677 5.146 -11.243 1.00 92.62 176 ALA A C 1
ATOM 1449 O O . ALA A 1 176 ? -1.607 4.519 -11.733 1.00 92.62 176 ALA A O 1
ATOM 1450 N N . LYS A 1 177 ? -0.447 6.422 -11.559 1.00 91.94 177 LYS A N 1
ATOM 1451 C CA . LYS A 1 177 ? -1.346 7.261 -12.356 1.00 91.94 177 LYS A CA 1
ATOM 1452 C C . LYS A 1 177 ? -1.599 6.746 -13.773 1.00 91.94 177 LYS A C 1
ATOM 1454 O O . LYS A 1 177 ? -2.738 6.777 -14.244 1.00 91.94 177 LYS A O 1
ATOM 1459 N N . ARG A 1 178 ? -0.560 6.296 -14.484 1.00 92.38 178 ARG A N 1
ATOM 1460 C CA . ARG A 1 178 ? -0.649 5.922 -15.911 1.00 92.38 178 ARG A CA 1
ATOM 1461 C C . ARG A 1 178 ? -1.262 4.547 -16.154 1.00 92.38 178 ARG A C 1
ATOM 1463 O O . ARG A 1 178 ? -1.792 4.315 -17.237 1.00 92.38 178 ARG A O 1
ATOM 1470 N N . ASN A 1 179 ? -1.188 3.647 -15.179 1.00 92.69 179 ASN A N 1
ATOM 1471 C CA . ASN A 1 179 ? -1.650 2.274 -15.340 1.00 92.69 179 ASN A CA 1
ATOM 1472 C C . ASN A 1 179 ? -3.120 2.092 -14.953 1.00 92.69 179 ASN A C 1
ATOM 1474 O O . ASN A 1 179 ? -3.716 2.901 -14.237 1.00 92.69 179 ASN A O 1
ATOM 1478 N N . LYS A 1 180 ? -3.728 1.027 -15.471 1.00 92.31 180 LYS A N 1
ATOM 1479 C CA . LYS A 1 180 ? -5.094 0.622 -15.128 1.00 92.31 180 LYS A CA 1
ATOM 1480 C C . LYS A 1 180 ? -5.078 -0.286 -13.900 1.00 92.31 180 LYS A C 1
ATOM 1482 O O . LYS A 1 180 ? -4.100 -0.999 -13.691 1.00 92.31 180 LYS A O 1
ATOM 1487 N N . LEU A 1 181 ? -6.187 -0.326 -13.152 1.00 91.19 181 LEU A N 1
ATOM 1488 C CA . LEU A 1 181 ? -6.351 -1.214 -11.989 1.00 91.19 181 LEU A CA 1
ATOM 1489 C C . LEU A 1 181 ? -6.047 -2.683 -12.316 1.00 91.19 181 LEU A C 1
ATOM 1491 O O . LEU A 1 181 ? -5.419 -3.377 -11.523 1.00 91.19 181 LEU A O 1
ATOM 1495 N N . GLU A 1 182 ? -6.416 -3.135 -13.519 1.00 92.19 182 GLU A N 1
ATOM 1496 C CA . GLU A 1 182 ? -6.170 -4.509 -13.972 1.00 92.19 182 GLU A CA 1
ATOM 1497 C C . GLU A 1 182 ? -4.691 -4.920 -13.928 1.00 92.19 182 GLU A C 1
ATOM 1499 O O . GLU A 1 182 ? -4.406 -6.090 -13.685 1.00 92.19 182 GLU A O 1
ATOM 1504 N N . HIS A 1 183 ? -3.751 -3.979 -14.072 1.00 92.00 183 HIS A N 1
ATOM 1505 C CA . HIS A 1 183 ? -2.325 -4.296 -14.000 1.00 92.00 183 HIS A CA 1
ATOM 1506 C C . HIS A 1 183 ? -1.847 -4.511 -12.550 1.00 92.00 183 HIS A C 1
ATOM 1508 O O . HIS A 1 183 ? -1.050 -5.403 -12.273 1.00 92.00 183 HIS A O 1
ATOM 1514 N N . PHE A 1 184 ? -2.374 -3.767 -11.575 1.00 91.81 184 PHE A N 1
ATOM 1515 C CA . PHE A 1 184 ? -2.026 -3.984 -10.161 1.00 91.81 184 PHE A CA 1
ATOM 1516 C C . PHE A 1 184 ? -2.533 -5.343 -9.665 1.00 91.81 184 PHE A C 1
ATOM 1518 O O . PHE A 1 184 ? -1.901 -5.979 -8.823 1.00 91.81 184 PHE A O 1
ATOM 1525 N N . ARG A 1 185 ? -3.615 -5.857 -10.267 1.0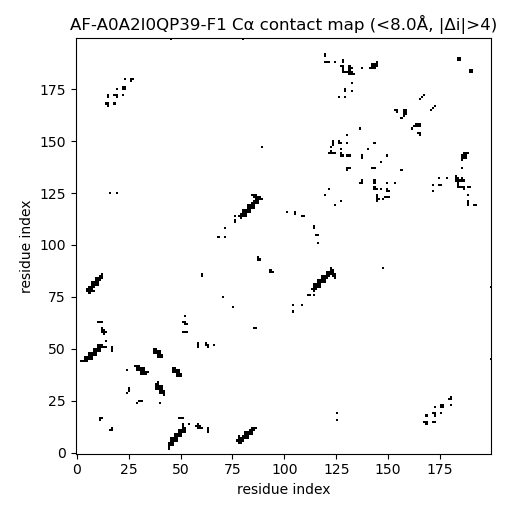0 92.12 185 ARG A N 1
ATOM 1526 C CA . ARG A 1 185 ? -4.155 -7.203 -10.022 1.00 92.12 185 ARG A CA 1
ATOM 1527 C C . ARG A 1 185 ? -3.243 -8.334 -10.518 1.00 92.12 185 ARG A C 1
ATOM 1529 O O . ARG A 1 185 ? -3.627 -9.493 -10.400 1.00 92.12 185 ARG A O 1
ATOM 1536 N N . TYR A 1 186 ? -2.039 -8.090 -11.027 1.00 90.94 186 TYR A N 1
ATOM 1537 C CA . TYR A 1 186 ? -1.037 -9.164 -11.080 1.00 90.94 186 TYR A CA 1
ATOM 1538 C C . TYR A 1 186 ? -0.496 -9.508 -9.686 1.00 90.94 186 TYR A C 1
ATOM 1540 O O . TYR A 1 186 ? -0.164 -10.665 -9.431 1.00 90.94 186 TYR A O 1
ATOM 1548 N N . SER A 1 187 ? -0.493 -8.549 -8.757 1.00 89.31 187 SER A N 1
ATOM 1549 C CA . SER A 1 187 ? -0.114 -8.785 -7.367 1.00 89.31 187 SER A CA 1
ATOM 1550 C C . SER A 1 187 ? -1.255 -9.418 -6.564 1.00 89.31 187 SER A C 1
ATOM 1552 O O . SER A 1 187 ? -2.411 -8.984 -6.597 1.00 89.31 187 SER A O 1
ATOM 1554 N N . LYS A 1 188 ? -0.929 -10.462 -5.800 1.00 87.44 188 LYS A N 1
ATOM 1555 C CA . LYS A 1 188 ? -1.848 -11.108 -4.861 1.00 87.44 188 LYS A CA 1
ATOM 1556 C C . LYS A 1 188 ? -2.147 -10.211 -3.660 1.00 87.44 188 LYS A C 1
ATOM 1558 O O . LYS A 1 188 ? -3.296 -10.207 -3.215 1.00 87.44 188 LYS A O 1
ATOM 1563 N N . SER A 1 189 ? -1.164 -9.478 -3.131 1.00 86.25 189 SER A N 1
ATOM 1564 C CA . SER A 1 189 ? -1.408 -8.540 -2.025 1.00 86.25 189 SER A CA 1
ATOM 1565 C C . SER A 1 189 ? -2.339 -7.409 -2.452 1.00 86.25 189 SER A C 1
ATOM 1567 O O . SER A 1 189 ? -3.286 -7.118 -1.724 1.00 86.25 189 SER A O 1
ATOM 1569 N N . PHE A 1 190 ? -2.193 -6.893 -3.678 1.00 90.56 190 PHE A N 1
ATOM 1570 C CA . PHE A 1 190 ? -3.135 -5.913 -4.223 1.00 90.56 190 PHE A CA 1
ATOM 1571 C C . PHE A 1 190 ? -4.567 -6.459 -4.286 1.00 90.56 190 PHE A C 1
ATOM 1573 O O . PHE A 1 190 ? -5.487 -5.820 -3.789 1.00 90.56 190 PHE A O 1
ATOM 1580 N N . LYS A 1 191 ? -4.778 -7.678 -4.811 1.00 89.88 191 LYS A N 1
ATOM 1581 C CA . LYS A 1 191 ? -6.119 -8.305 -4.822 1.00 89.88 191 LYS A CA 1
ATOM 1582 C C . LYS A 1 191 ? -6.708 -8.465 -3.425 1.00 89.88 191 LYS A C 1
ATOM 1584 O O . LYS A 1 191 ? -7.922 -8.405 -3.259 1.00 89.88 191 LYS A O 1
ATOM 1589 N N . ASN A 1 192 ? -5.876 -8.754 -2.426 1.00 87.31 192 ASN A N 1
ATOM 1590 C CA . ASN A 1 192 ? -6.345 -8.852 -1.049 1.00 87.31 192 ASN A CA 1
ATOM 1591 C C . ASN A 1 192 ? -6.769 -7.478 -0.527 1.00 87.31 192 ASN A C 1
ATOM 1593 O O . ASN A 1 192 ? -7.834 -7.378 0.071 1.00 87.31 192 ASN A O 1
ATOM 1597 N N . PHE A 1 193 ? -5.979 -6.437 -0.790 1.00 88.06 193 PHE A N 1
ATOM 1598 C CA . PHE A 1 193 ? -6.325 -5.059 -0.457 1.00 88.06 193 PHE A CA 1
ATOM 1599 C C . PHE A 1 193 ? -7.630 -4.615 -1.138 1.00 88.06 193 PHE A C 1
ATOM 1601 O O . PHE A 1 193 ? -8.537 -4.137 -0.463 1.00 88.06 193 PHE A O 1
ATOM 1608 N N . GLU A 1 194 ? -7.776 -4.862 -2.439 1.00 89.38 194 GLU A N 1
ATOM 1609 C CA . GLU A 1 194 ? -8.992 -4.573 -3.210 1.00 89.38 194 GLU A CA 1
ATOM 1610 C C . GLU A 1 194 ? -10.217 -5.281 -2.609 1.00 89.38 194 GLU A C 1
ATOM 1612 O O . GLU A 1 194 ? -11.224 -4.643 -2.309 1.00 89.38 194 GLU A O 1
ATOM 1617 N N . LYS A 1 195 ? -10.099 -6.577 -2.291 1.00 88.56 195 LYS A N 1
ATOM 1618 C CA . LYS A 1 195 ? -11.159 -7.326 -1.599 1.00 88.56 195 LYS A CA 1
ATOM 1619 C C . LYS A 1 195 ? -11.497 -6.756 -0.232 1.00 88.56 195 LYS A C 1
ATOM 1621 O O . LYS A 1 195 ? -12.657 -6.821 0.168 1.00 88.56 195 LYS A O 1
ATOM 1626 N N . ILE A 1 196 ? -10.513 -6.254 0.514 1.00 84.94 196 ILE A N 1
ATOM 1627 C CA . ILE A 1 196 ? -10.793 -5.558 1.770 1.00 84.94 196 ILE A CA 1
ATOM 1628 C C . ILE A 1 196 ? -11.668 -4.353 1.447 1.00 84.94 196 ILE A C 1
ATOM 1630 O O . ILE A 1 196 ? -12.751 -4.270 2.002 1.00 84.94 196 ILE A O 1
ATOM 1634 N N . LEU A 1 197 ? -11.277 -3.494 0.501 1.00 85.50 197 LEU A N 1
ATOM 1635 C CA . LEU A 1 197 ? -12.057 -2.311 0.123 1.00 85.50 197 LEU A CA 1
ATOM 1636 C C . LEU A 1 197 ? -13.494 -2.624 -0.332 1.00 85.50 197 LEU A C 1
ATOM 1638 O O . LEU A 1 197 ? -14.396 -1.824 -0.080 1.00 85.50 197 LEU A O 1
ATOM 1642 N N . GLU A 1 198 ? -13.712 -3.749 -1.015 1.00 83.31 198 GLU A N 1
ATOM 1643 C CA . GLU A 1 198 ? -15.029 -4.212 -1.487 1.00 83.31 198 GLU A CA 1
ATOM 1644 C C . GLU A 1 198 ? -15.933 -4.766 -0.376 1.00 83.31 198 GLU A C 1
ATOM 1646 O O . GLU A 1 198 ? -17.151 -4.645 -0.473 1.00 83.31 198 GLU A O 1
ATOM 1651 N N . ASN A 1 199 ? -15.357 -5.384 0.660 1.00 76.81 199 ASN A N 1
ATOM 1652 C CA . ASN A 1 199 ? -16.098 -6.059 1.736 1.00 76.81 199 ASN A CA 1
ATOM 1653 C C . ASN A 1 199 ? -16.273 -5.198 3.000 1.00 76.81 199 ASN A C 1
ATOM 1655 O O . ASN A 1 199 ? -16.613 -5.732 4.063 1.00 76.81 199 ASN A O 1
ATOM 1659 N N . LEU A 1 200 ? -15.981 -3.899 2.908 1.00 71.88 200 LEU A N 1
ATOM 1660 C CA . LEU A 1 200 ? -16.199 -2.938 3.992 1.00 71.88 200 LEU A CA 1
ATOM 1661 C C . LEU A 1 200 ? -17.664 -2.535 4.111 1.00 71.88 200 LEU A C 1
ATOM 1663 O O . LEU A 1 200 ? -18.382 -2.570 3.089 1.00 71.88 200 LEU A O 1
#